Protein AF-A0A7Y4RSH1-F1 (afdb_monomer_lite)

Sequence (270 aa):
MCDCRGGCGEVSRREFLQSSTAAALGALLASACGDGIIGGAGLTGPAANLDGFSIRLADYPALATVGGMAVITGAPVPLAAVRSSAASYDVFSLACPHAGTTVTPGGGGFRCPNHGATWNTAGTWTGGQRTTDLVKLQTTLDTAAGTLMVSGGGGNVDLTIRLSSFPALAAIGGVARVDGNTTVPIGVARLGVSTYAAYGLACPHEQYVIDPTGSGWRCSKHGARFAPDGALLEGPAETGLTALMVTLDASTGTLRIRGSAVPGNRDDDD

Foldseek 3Di:
DDDDDDDPPDCDPVNVVVVVVPPPDDDCPDPPDDPDPPDDDDDDDLFAPQAFPKDQVVVQVQLVDQLGKDFDPPGPATKMWHRPDPQDIKMFRQQFQVHGQRWDDDDQWTFRPPFTFTDHSNQQTDDTPDGGGTFIWDWDDDPVRNMIRTHGGDFWDFDKDAVVVFVQQVDQLGKDWDAPVTPFTKMKHRNDPQDIWMFGQQQQPHGAGWDDDSGFIFRPPPTWTAGSNQATDDDPGPGGTHTWDWDDDPVRRMITTGDGRDDNDDPPDD

Radius of gyration: 27.8 Å; chains: 1; bounding box: 51×38×113 Å

pLDDT: mean 79.56, std 19.45, range [30.14, 97.69]

Structure (mmCIF, N/CA/C/O backbone):
data_AF-A0A7Y4RSH1-F1
#
_entry.id   AF-A0A7Y4RSH1-F1
#
loop_
_atom_site.group_PDB
_atom_site.id
_atom_site.type_symbol
_atom_site.label_atom_id
_atom_site.label_alt_id
_atom_site.label_comp_id
_atom_site.label_asym_id
_atom_site.label_entity_id
_atom_site.label_seq_id
_atom_site.pdbx_PDB_ins_code
_atom_site.Cartn_x
_atom_site.Cartn_y
_atom_site.Cartn_z
_atom_site.occupancy
_atom_site.B_iso_or_equiv
_atom_site.auth_seq_id
_atom_site.auth_comp_id
_atom_site.auth_asym_id
_atom_site.auth_atom_id
_atom_site.pdbx_PDB_model_num
ATOM 1 N N . MET A 1 1 ? -25.908 -4.018 -86.713 1.00 36.09 1 MET A N 1
ATOM 2 C CA . MET A 1 1 ? -24.966 -5.061 -87.164 1.00 36.09 1 MET A CA 1
ATOM 3 C C . MET A 1 1 ? -24.130 -5.495 -85.970 1.00 36.09 1 MET A C 1
ATOM 5 O O . MET A 1 1 ? -23.632 -4.628 -85.265 1.00 36.09 1 MET A O 1
ATOM 9 N N . CYS A 1 2 ? -24.066 -6.801 -85.709 1.00 39.19 2 CYS A N 1
ATOM 10 C CA . CYS A 1 2 ? -23.231 -7.431 -84.684 1.00 39.19 2 CYS A CA 1
ATOM 11 C C . CYS A 1 2 ? -21.735 -7.286 -85.008 1.00 39.19 2 CYS A C 1
ATOM 13 O O . CYS A 1 2 ? -21.384 -7.341 -86.183 1.00 39.19 2 CYS A O 1
ATOM 15 N N . ASP A 1 3 ? -20.872 -7.265 -83.988 1.00 35.59 3 ASP A N 1
ATOM 16 C CA . ASP A 1 3 ? -19.877 -8.338 -83.894 1.00 35.59 3 ASP A CA 1
ATOM 17 C C . ASP A 1 3 ? -19.560 -8.684 -82.430 1.00 35.59 3 ASP A C 1
ATOM 19 O O . ASP A 1 3 ? -19.383 -7.817 -81.573 1.00 35.59 3 ASP A O 1
ATOM 23 N N . CYS A 1 4 ? -19.559 -9.987 -82.170 1.00 46.41 4 CYS A N 1
ATOM 24 C CA . CYS A 1 4 ? -19.357 -10.657 -80.898 1.00 46.41 4 CYS A CA 1
ATOM 25 C C . CYS A 1 4 ? -17.962 -11.276 -80.928 1.00 46.41 4 CYS A C 1
ATOM 27 O O . CYS A 1 4 ? -17.780 -12.311 -81.562 1.00 46.41 4 CYS A O 1
ATOM 29 N N . ARG A 1 5 ? -16.976 -10.702 -80.233 1.00 49.69 5 ARG A N 1
ATOM 30 C CA . ARG A 1 5 ? -15.670 -11.356 -80.049 1.00 49.69 5 ARG A CA 1
ATOM 31 C C . ARG A 1 5 ? -15.008 -10.910 -78.749 1.00 49.69 5 ARG A C 1
ATOM 33 O O . ARG A 1 5 ? -14.342 -9.887 -78.687 1.00 49.69 5 ARG A O 1
ATOM 40 N N . GLY A 1 6 ? -15.202 -11.715 -77.713 1.00 40.59 6 GLY A N 1
ATOM 41 C CA . GLY A 1 6 ? -14.530 -11.587 -76.424 1.00 40.59 6 GLY A CA 1
ATOM 42 C C . GLY A 1 6 ? -15.089 -12.633 -75.475 1.00 40.59 6 GLY A C 1
ATOM 43 O O . GLY A 1 6 ? -16.090 -12.386 -74.815 1.00 40.59 6 GLY A O 1
ATOM 44 N N . GLY A 1 7 ? -14.518 -13.838 -75.503 1.00 42.12 7 GLY A N 1
ATOM 45 C CA . GLY A 1 7 ? -14.982 -14.962 -74.696 1.00 42.12 7 GLY A CA 1
ATOM 46 C C . GLY A 1 7 ? -14.948 -14.646 -73.202 1.00 42.12 7 GLY A C 1
ATOM 47 O O . GLY A 1 7 ? -13.960 -14.118 -72.696 1.00 42.12 7 GLY A O 1
ATOM 48 N N . CYS A 1 8 ? -16.016 -15.010 -72.493 1.00 45.56 8 CYS A N 1
ATOM 49 C CA . CYS A 1 8 ? -15.945 -15.235 -71.057 1.00 45.56 8 CYS A CA 1
ATOM 50 C C . CYS A 1 8 ? -14.982 -16.404 -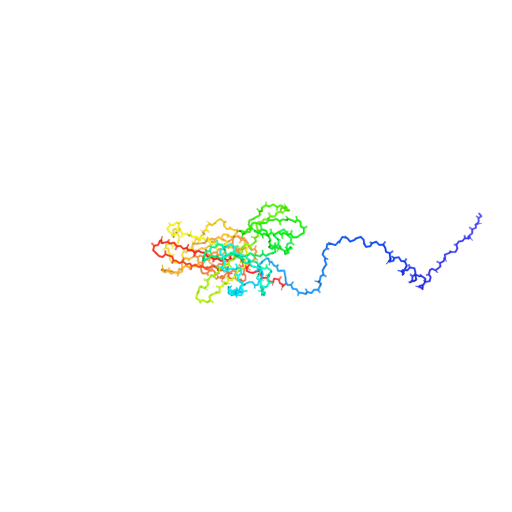70.826 1.00 45.56 8 CYS A C 1
ATOM 52 O O . CYS A 1 8 ? -15.348 -17.559 -71.029 1.00 45.56 8 CYS A O 1
ATOM 54 N N . GLY A 1 9 ? -13.737 -16.101 -70.461 1.00 49.41 9 GLY A N 1
ATOM 55 C CA . GLY A 1 9 ? -12.825 -17.099 -69.925 1.00 49.41 9 GLY A CA 1
ATOM 56 C C . GLY A 1 9 ? -13.373 -17.578 -68.587 1.00 49.41 9 GLY A C 1
ATOM 57 O O . GLY A 1 9 ? -13.389 -16.822 -67.617 1.00 49.41 9 GLY A O 1
ATOM 58 N N . GLU A 1 10 ? -13.864 -18.813 -68.542 1.00 54.72 10 GLU A N 1
ATOM 59 C CA . GLU A 1 10 ? -14.126 -19.504 -67.286 1.00 54.72 10 GLU A CA 1
ATOM 60 C C . GLU A 1 10 ? -12.792 -19.666 -66.553 1.00 54.72 10 GLU A C 1
ATOM 62 O O . GLU A 1 10 ? -11.940 -20.457 -66.957 1.00 54.72 10 GLU A O 1
ATOM 67 N N . VAL A 1 11 ? -12.591 -18.905 -65.476 1.00 61.09 11 VAL A N 1
ATOM 68 C CA . VAL A 1 11 ? -11.454 -19.122 -64.577 1.00 61.09 11 VAL A CA 1
ATOM 69 C C . VAL A 1 11 ? -11.655 -20.486 -63.932 1.00 61.09 11 VAL A C 1
ATOM 71 O O . VAL A 1 11 ? -12.575 -20.686 -63.134 1.00 61.09 11 VAL A O 1
ATOM 74 N N . SER A 1 12 ? -10.814 -21.454 -64.289 1.00 67.12 12 SER A N 1
ATOM 75 C CA . SER A 1 12 ? -10.926 -22.787 -63.709 1.00 67.12 12 SER A CA 1
ATOM 76 C C . SER A 1 12 ? -10.616 -22.732 -62.208 1.00 67.12 12 SER A C 1
ATOM 78 O O . SER A 1 12 ? -9.778 -21.952 -61.748 1.00 67.12 12 SER A O 1
ATOM 80 N N . ARG A 1 13 ? -11.239 -23.612 -61.412 1.00 66.56 13 ARG A N 1
ATOM 81 C CA . ARG A 1 13 ? -10.970 -23.731 -59.962 1.00 66.56 13 ARG A CA 1
ATOM 82 C C . ARG A 1 13 ? -9.473 -23.878 -59.646 1.00 66.56 13 ARG A C 1
ATOM 84 O O . ARG A 1 13 ? -9.020 -23.443 -58.594 1.00 66.56 13 ARG A O 1
ATOM 91 N N . ARG A 1 14 ? -8.709 -24.486 -60.561 1.00 62.72 14 ARG A N 1
ATOM 92 C CA . ARG A 1 14 ? -7.258 -24.692 -60.445 1.00 62.72 14 ARG A CA 1
ATOM 93 C C . ARG A 1 14 ? -6.467 -23.403 -60.689 1.00 62.72 14 ARG A C 1
ATOM 95 O O . ARG A 1 14 ? -5.470 -23.175 -60.018 1.00 62.72 14 ARG A O 1
ATOM 102 N N . GLU A 1 15 ? -6.942 -22.553 -61.588 1.00 62.78 15 GLU A N 1
ATOM 103 C CA . GLU A 1 15 ? -6.320 -21.275 -61.942 1.00 62.78 15 GLU A CA 1
ATOM 104 C C . GLU A 1 15 ? -6.581 -20.205 -60.868 1.00 62.78 15 GLU A C 1
ATOM 106 O O . GLU A 1 15 ? -5.670 -19.475 -60.485 1.00 62.78 15 GLU A O 1
ATOM 111 N N . PHE A 1 16 ? -7.770 -20.213 -60.251 1.00 63.50 16 PHE A N 1
ATOM 112 C CA . PHE A 1 16 ? -8.066 -19.395 -59.066 1.00 63.50 16 PHE A CA 1
ATOM 113 C C . PHE A 1 16 ? -7.162 -19.753 -57.869 1.00 63.50 16 PHE A C 1
ATOM 115 O O . PHE A 1 16 ? -6.617 -18.864 -57.209 1.00 63.50 16 PHE A O 1
ATOM 122 N N . LEU A 1 17 ? -6.931 -21.051 -57.630 1.00 63.53 17 LEU A N 1
ATOM 123 C CA . LEU A 1 17 ? -6.025 -21.535 -56.578 1.00 63.53 17 LEU A CA 1
ATOM 124 C C . LEU A 1 17 ? -4.541 -21.241 -56.870 1.00 63.53 17 LEU A C 1
ATOM 126 O O . LEU A 1 17 ? -3.765 -21.095 -55.934 1.00 63.53 17 LEU A O 1
ATOM 130 N N . GLN A 1 18 ? -4.141 -21.112 -58.140 1.00 56.31 18 GLN A N 1
ATOM 131 C CA . GLN A 1 18 ? -2.778 -20.704 -58.513 1.00 56.31 18 GLN A CA 1
ATOM 132 C C . GLN A 1 18 ? -2.578 -19.180 -58.467 1.00 56.31 18 GLN A C 1
ATOM 134 O O . GLN A 1 18 ? -1.499 -18.714 -58.102 1.00 56.31 18 GLN A O 1
ATOM 139 N N . SER A 1 19 ? -3.615 -18.390 -58.765 1.00 52.94 19 SER A N 1
ATOM 140 C CA . SER A 1 19 ? -3.550 -16.921 -58.677 1.00 52.94 19 SER A CA 1
ATOM 141 C C . SER A 1 19 ? -3.525 -16.385 -57.239 1.00 52.94 19 SER A C 1
ATOM 143 O O . SER A 1 19 ? -3.065 -15.271 -57.008 1.00 52.94 19 SER A O 1
ATOM 145 N N . SER A 1 20 ? -3.958 -17.183 -56.256 1.00 52.69 20 SER A N 1
ATOM 146 C CA . SER A 1 20 ? -3.978 -16.791 -54.839 1.00 52.69 20 SER A CA 1
ATOM 147 C C . SER A 1 20 ? -2.652 -17.049 -54.107 1.00 52.69 20 SER A C 1
ATOM 149 O O . SER A 1 20 ? -2.447 -16.523 -53.017 1.00 52.69 20 SER A O 1
ATOM 151 N N . THR A 1 21 ? -1.704 -17.774 -54.714 1.00 50.62 21 THR A N 1
ATOM 152 C CA . THR A 1 21 ? -0.398 -18.083 -54.098 1.00 50.62 21 THR A CA 1
ATOM 153 C C . THR A 1 21 ? 0.735 -17.114 -54.463 1.00 50.62 21 THR A C 1
ATOM 155 O O . THR A 1 21 ? 1.846 -17.273 -53.967 1.00 50.62 21 THR A O 1
ATOM 158 N N . ALA A 1 22 ? 0.484 -16.094 -55.293 1.00 49.66 22 ALA A N 1
ATOM 159 C CA . ALA A 1 22 ? 1.530 -15.218 -55.845 1.00 49.66 22 ALA A CA 1
ATOM 160 C C . ALA A 1 22 ? 1.422 -13.726 -55.451 1.00 49.66 22 ALA A C 1
ATOM 162 O O . ALA A 1 22 ? 2.007 -12.875 -56.115 1.00 49.66 22 ALA A O 1
ATOM 163 N N . ALA A 1 23 ? 0.721 -13.396 -54.359 1.00 48.66 23 ALA A N 1
ATOM 164 C CA . ALA A 1 23 ? 0.648 -12.031 -53.813 1.00 48.66 23 ALA A CA 1
ATOM 165 C C . ALA A 1 23 ? 0.857 -11.984 -52.285 1.00 48.66 23 ALA A C 1
ATOM 167 O O . ALA A 1 23 ? 0.150 -11.278 -51.573 1.00 48.66 23 ALA A O 1
ATOM 168 N N . ALA A 1 24 ? 1.820 -12.752 -51.764 1.00 48.84 24 ALA A N 1
ATOM 169 C CA . ALA A 1 24 ? 2.137 -12.785 -50.330 1.00 48.84 24 ALA A CA 1
ATOM 170 C C . ALA A 1 24 ? 3.635 -12.594 -50.031 1.00 48.84 24 ALA A C 1
ATOM 172 O O . ALA A 1 24 ? 4.167 -13.176 -49.091 1.00 48.84 24 ALA A O 1
ATOM 173 N N . LEU A 1 25 ? 4.332 -11.774 -50.823 1.00 48.09 25 LEU A N 1
ATOM 174 C CA . LEU A 1 25 ? 5.702 -11.359 -50.521 1.00 48.09 25 LEU A CA 1
ATOM 175 C C . LEU A 1 25 ? 5.837 -9.844 -50.688 1.00 48.09 25 LEU A C 1
ATOM 177 O O . LEU A 1 25 ? 5.887 -9.339 -51.804 1.00 48.09 25 LEU A O 1
ATOM 181 N N . GLY A 1 26 ? 5.931 -9.143 -49.555 1.00 51.00 26 GLY A N 1
ATOM 182 C CA . GLY A 1 26 ? 6.507 -7.799 -49.495 1.00 51.00 26 GLY A CA 1
ATOM 183 C C . GLY A 1 26 ? 5.552 -6.663 -49.139 1.00 51.00 26 GLY A C 1
ATOM 184 O O . GLY A 1 26 ? 5.242 -5.851 -49.998 1.00 51.00 26 GLY A O 1
ATOM 185 N N . ALA A 1 27 ? 5.160 -6.575 -47.862 1.00 45.84 27 ALA A N 1
ATOM 186 C CA . ALA A 1 27 ? 5.068 -5.319 -47.096 1.00 45.84 27 ALA A CA 1
ATOM 187 C C . ALA A 1 27 ? 4.652 -5.605 -45.636 1.00 45.84 27 ALA A C 1
ATOM 189 O O . ALA A 1 27 ? 3.623 -5.138 -45.159 1.00 45.84 27 ALA A O 1
ATOM 190 N N . LEU A 1 28 ? 5.465 -6.375 -44.903 1.00 42.53 28 LEU A N 1
ATOM 191 C CA . LEU A 1 28 ? 5.452 -6.339 -43.436 1.00 42.53 28 LEU A CA 1
ATOM 192 C C . LEU A 1 28 ? 6.246 -5.101 -42.998 1.00 42.53 28 LEU A C 1
ATOM 194 O O . LEU A 1 28 ? 7.415 -5.189 -42.630 1.00 42.53 28 LEU A O 1
ATOM 198 N N . LEU A 1 29 ? 5.622 -3.926 -43.095 1.00 46.41 29 LEU A N 1
ATOM 199 C CA . LEU A 1 29 ? 6.052 -2.769 -42.318 1.00 46.41 29 LEU A CA 1
ATOM 200 C C . LEU A 1 29 ? 5.512 -2.972 -40.904 1.00 46.41 29 LEU A C 1
ATOM 202 O O . LEU A 1 29 ? 4.316 -2.867 -40.650 1.00 46.41 29 LEU A O 1
ATOM 206 N N . ALA A 1 30 ? 6.424 -3.348 -40.015 1.00 43.75 30 ALA A N 1
ATOM 207 C CA . ALA A 1 30 ? 6.184 -3.613 -38.613 1.00 43.75 30 ALA A CA 1
ATOM 208 C C . ALA A 1 30 ? 5.668 -2.362 -37.883 1.00 43.75 30 ALA A C 1
ATOM 210 O O . ALA A 1 30 ? 6.437 -1.556 -37.368 1.00 43.75 30 ALA A O 1
ATOM 211 N N . SER A 1 31 ? 4.350 -2.246 -37.758 1.00 46.66 31 SER A N 1
ATOM 212 C CA . SER A 1 31 ? 3.745 -1.736 -36.532 1.00 46.66 31 SER A CA 1
ATOM 213 C C . SER A 1 31 ? 3.783 -2.865 -35.500 1.00 46.66 31 SER A C 1
ATOM 215 O O . SER A 1 31 ? 2.821 -3.613 -35.339 1.00 46.66 31 SER A O 1
ATOM 217 N N . ALA A 1 32 ? 4.937 -3.033 -34.849 1.00 39.41 32 ALA A N 1
ATOM 218 C CA . ALA A 1 32 ? 5.080 -3.903 -33.689 1.00 39.41 32 ALA A CA 1
ATOM 219 C C . ALA A 1 32 ? 4.404 -3.227 -32.483 1.00 39.41 32 ALA A C 1
ATOM 221 O O . ALA A 1 32 ? 5.041 -2.556 -31.675 1.00 39.41 32 ALA A O 1
ATOM 222 N N . CYS A 1 33 ? 3.085 -3.370 -32.405 1.00 49.28 33 CYS A N 1
ATOM 223 C CA . CYS A 1 33 ? 2.319 -3.187 -31.183 1.00 49.28 33 CYS A CA 1
ATOM 224 C C . CYS A 1 33 ? 1.736 -4.556 -30.822 1.00 49.28 33 CYS A C 1
ATOM 226 O O . CYS A 1 33 ? 0.848 -5.038 -31.517 1.00 49.28 33 CYS A O 1
ATOM 228 N N . GLY A 1 34 ? 2.249 -5.167 -29.753 1.00 46.22 34 GLY A N 1
ATOM 229 C CA . GLY A 1 34 ? 1.666 -6.351 -29.122 1.00 46.22 34 GLY A CA 1
ATOM 230 C C . GLY A 1 34 ? 2.027 -7.677 -29.789 1.00 46.22 34 GLY A C 1
ATOM 231 O O . GLY A 1 34 ? 1.265 -8.226 -30.576 1.00 46.22 34 GLY A O 1
ATOM 232 N N . ASP A 1 35 ? 3.159 -8.249 -29.409 1.00 45.69 35 ASP A N 1
ATOM 233 C CA . ASP A 1 35 ? 3.547 -9.632 -29.671 1.00 45.69 35 ASP A CA 1
ATOM 234 C C . ASP A 1 35 ? 2.802 -10.594 -28.734 1.00 45.69 35 ASP A C 1
ATOM 236 O O . ASP A 1 35 ? 3.392 -11.281 -27.909 1.00 45.69 35 ASP A O 1
ATOM 240 N N . GLY A 1 36 ? 1.472 -10.632 -28.891 1.00 39.50 36 GLY A N 1
ATOM 241 C CA . GLY A 1 36 ? 0.542 -11.521 -28.200 1.00 39.50 36 GLY A CA 1
ATOM 242 C C . GLY A 1 36 ? 0.999 -12.979 -28.156 1.00 39.50 36 GLY A C 1
ATOM 243 O O . GLY A 1 36 ? 0.599 -13.805 -28.978 1.00 39.50 36 GLY A O 1
ATOM 244 N N . ILE A 1 37 ? 1.776 -13.307 -27.125 1.00 35.53 37 ILE A N 1
ATOM 245 C CA . ILE A 1 37 ? 1.888 -14.656 -26.597 1.00 35.53 37 ILE A CA 1
ATOM 246 C C . ILE A 1 37 ? 0.493 -15.022 -26.090 1.00 35.53 37 ILE A C 1
ATOM 248 O O . ILE A 1 37 ? 0.042 -14.575 -25.038 1.00 35.53 37 ILE A O 1
ATOM 252 N N . ILE A 1 38 ? -0.200 -15.834 -26.886 1.00 44.72 38 ILE A N 1
ATOM 253 C CA . ILE A 1 38 ? -1.333 -16.646 -26.458 1.00 44.72 38 ILE A CA 1
ATOM 254 C C . ILE A 1 38 ? -0.756 -17.728 -25.540 1.00 44.72 38 ILE A C 1
ATOM 256 O O . ILE A 1 38 ? -0.266 -18.765 -25.983 1.00 44.72 38 ILE A O 1
ATOM 260 N N . GLY A 1 39 ? -0.771 -17.437 -24.247 1.00 30.14 39 GLY A N 1
ATOM 261 C CA . GLY A 1 39 ? -0.521 -18.361 -23.152 1.00 30.14 39 GLY A CA 1
ATOM 262 C C . GLY A 1 39 ? -1.172 -17.752 -21.920 1.00 30.14 39 GLY A C 1
ATOM 263 O O . GLY A 1 39 ? -0.822 -16.640 -21.541 1.00 30.14 39 GLY A O 1
ATOM 264 N N . GLY A 1 40 ? -2.178 -18.424 -21.358 1.00 36.31 40 GLY A N 1
ATOM 265 C CA . GLY A 1 40 ? -2.924 -17.912 -20.211 1.00 36.31 40 GLY A CA 1
ATOM 266 C C . GLY A 1 40 ? -2.001 -17.551 -19.046 1.00 36.31 40 GLY A C 1
ATOM 267 O O . GLY A 1 40 ? -1.250 -18.392 -18.561 1.00 36.31 40 GLY A O 1
ATOM 268 N N . ALA A 1 41 ? -2.072 -16.299 -18.609 1.00 31.14 41 ALA A N 1
ATOM 269 C CA . ALA A 1 41 ? -1.618 -15.822 -17.312 1.00 31.14 41 ALA A CA 1
ATOM 270 C C . ALA A 1 41 ? -2.361 -14.506 -17.056 1.00 31.14 41 ALA A C 1
ATOM 272 O O . ALA A 1 41 ? -2.399 -13.647 -17.937 1.00 31.14 41 ALA A O 1
ATOM 273 N N . GLY A 1 42 ? -3.011 -14.400 -15.897 1.00 32.06 42 GLY A N 1
ATOM 274 C CA . GLY A 1 42 ? -3.905 -13.303 -15.541 1.00 32.06 42 GLY A CA 1
ATOM 275 C C . GLY A 1 42 ? -3.284 -11.917 -15.700 1.00 32.06 42 GLY A C 1
ATOM 276 O O . GLY A 1 42 ? -2.071 -11.749 -15.811 1.00 32.06 42 GLY A O 1
ATOM 277 N N . LEU A 1 43 ? -4.144 -10.906 -15.702 1.00 34.91 43 LEU A N 1
ATOM 278 C CA . LEU A 1 43 ? -3.778 -9.495 -15.722 1.00 34.91 43 LEU A CA 1
ATOM 279 C C . LEU A 1 43 ? -2.829 -9.181 -14.545 1.00 34.91 43 LEU A C 1
ATOM 281 O O . LEU A 1 43 ? -3.269 -8.858 -13.442 1.00 34.91 43 LEU A O 1
ATOM 285 N N . THR A 1 44 ? -1.511 -9.284 -14.747 1.00 47.53 44 THR A N 1
ATOM 286 C CA . THR A 1 44 ? -0.527 -9.029 -13.689 1.00 47.53 44 THR A CA 1
ATOM 287 C C . THR A 1 44 ? -0.374 -7.526 -13.498 1.00 47.53 44 THR A C 1
ATOM 289 O O . THR A 1 44 ? 0.465 -6.876 -14.127 1.00 47.53 44 THR A O 1
ATOM 292 N N . GLY A 1 45 ? -1.199 -6.950 -12.626 1.00 56.78 45 GLY A N 1
ATOM 293 C CA . GLY A 1 45 ? -0.968 -5.605 -12.109 1.00 56.78 45 GLY A CA 1
ATOM 294 C C . GLY A 1 45 ? 0.423 -5.487 -11.462 1.00 56.78 45 GLY A C 1
ATOM 295 O O . GLY A 1 45 ? 1.044 -6.500 -11.129 1.00 56.78 45 GLY A O 1
ATOM 296 N N . PRO A 1 46 ? 0.916 -4.260 -11.209 1.00 60.00 46 PRO A N 1
ATOM 297 C CA . PRO A 1 46 ? 2.261 -3.997 -10.674 1.00 60.00 46 PRO A CA 1
ATOM 298 C C . PRO A 1 46 ? 2.547 -4.666 -9.317 1.00 60.00 46 PRO A C 1
ATOM 300 O O . PRO A 1 46 ? 3.680 -4.640 -8.842 1.00 60.00 46 PRO A O 1
ATOM 303 N N . ALA A 1 47 ? 1.538 -5.258 -8.690 1.00 64.19 47 ALA A N 1
ATOM 304 C CA . ALA A 1 47 ? 1.594 -5.852 -7.373 1.00 64.19 47 ALA A CA 1
ATOM 305 C C . ALA A 1 47 ? 0.902 -7.226 -7.273 1.00 64.19 47 ALA A C 1
ATOM 307 O O . ALA A 1 47 ? 0.577 -7.665 -6.170 1.00 64.19 47 ALA A O 1
ATOM 308 N N . ALA A 1 48 ? 0.638 -7.883 -8.406 1.00 61.09 48 ALA A N 1
ATOM 309 C CA . ALA A 1 48 ? -0.102 -9.140 -8.431 1.00 61.09 48 ALA A CA 1
ATOM 310 C C . ALA A 1 48 ? 0.618 -10.257 -7.651 1.00 61.09 48 ALA A C 1
ATOM 312 O O . ALA A 1 48 ? 1.827 -10.444 -7.791 1.00 61.09 48 ALA A O 1
ATOM 313 N N . ASN A 1 49 ? -0.153 -11.017 -6.865 1.00 62.50 49 ASN A N 1
ATOM 314 C CA . ASN A 1 49 ? 0.271 -12.237 -6.165 1.00 62.50 49 ASN A CA 1
ATOM 315 C C . ASN A 1 49 ? 1.432 -12.075 -5.167 1.00 62.50 49 ASN A C 1
ATOM 317 O O . ASN A 1 49 ? 2.171 -13.023 -4.927 1.00 62.50 49 ASN A O 1
ATOM 321 N N . LEU A 1 50 ? 1.610 -10.891 -4.574 1.00 68.81 50 LEU A N 1
ATOM 322 C CA . LEU A 1 50 ? 2.720 -10.628 -3.648 1.00 68.81 50 LEU A CA 1
ATOM 323 C C . LEU A 1 50 ? 2.445 -10.986 -2.183 1.00 68.81 50 LEU A C 1
ATOM 325 O O . LEU A 1 50 ? 3.373 -10.925 -1.380 1.00 68.81 50 LEU A O 1
ATOM 329 N N . ASP A 1 51 ? 1.219 -11.348 -1.811 1.00 63.69 51 ASP A N 1
ATOM 330 C CA . ASP A 1 51 ? 0.877 -11.605 -0.411 1.00 63.69 51 ASP A CA 1
ATOM 331 C C . ASP A 1 51 ? 1.682 -12.784 0.158 1.00 63.69 51 ASP A C 1
ATOM 333 O O . ASP A 1 51 ? 1.593 -13.920 -0.304 1.00 63.69 51 ASP A O 1
ATOM 337 N N . GLY A 1 52 ? 2.507 -12.492 1.167 1.00 61.44 52 GLY A N 1
ATOM 338 C CA . GLY A 1 52 ? 3.395 -13.470 1.798 1.00 61.44 52 GLY A CA 1
ATOM 339 C C . GLY A 1 52 ? 4.729 -13.694 1.077 1.00 61.44 52 GLY A C 1
ATOM 340 O O . GLY A 1 52 ? 5.520 -14.522 1.533 1.00 61.44 52 GLY A O 1
ATOM 341 N N . PHE A 1 53 ? 5.033 -12.953 0.004 1.00 83.62 53 PHE A N 1
ATOM 342 C CA . PHE A 1 53 ? 6.354 -13.006 -0.619 1.00 83.62 53 PHE A CA 1
ATOM 343 C C . PHE A 1 53 ? 7.413 -12.446 0.342 1.00 83.62 53 PHE A C 1
ATOM 345 O O . PHE A 1 53 ? 7.316 -11.312 0.817 1.00 83.62 53 PHE A O 1
ATOM 352 N N . SER A 1 54 ? 8.436 -13.246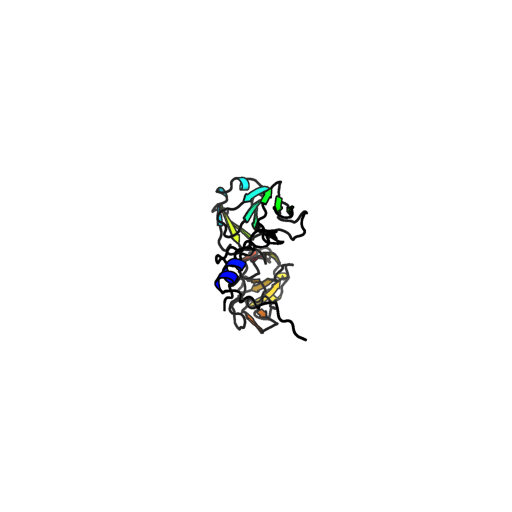 0.641 1.00 89.44 54 SER A N 1
ATOM 353 C CA . SER A 1 54 ? 9.478 -12.895 1.605 1.00 89.44 54 SER A CA 1
ATOM 354 C C . SER A 1 54 ? 10.844 -12.834 0.939 1.00 89.44 54 SER A C 1
ATOM 356 O O . SER A 1 54 ? 11.272 -13.764 0.259 1.00 89.44 54 SER A O 1
ATOM 358 N N . ILE A 1 55 ? 11.542 -11.725 1.166 1.00 94.88 55 ILE A N 1
ATOM 359 C CA . ILE A 1 55 ? 12.907 -11.494 0.709 1.00 94.88 55 ILE A CA 1
ATOM 360 C C . ILE A 1 55 ? 13.845 -11.808 1.866 1.00 94.88 55 ILE A C 1
ATOM 362 O O . ILE A 1 55 ? 13.797 -11.160 2.913 1.00 94.88 55 ILE A O 1
ATOM 366 N N . ARG A 1 56 ? 14.764 -12.751 1.676 1.00 96.56 56 ARG A N 1
ATOM 367 C CA . ARG A 1 56 ? 15.865 -12.949 2.618 1.00 96.56 56 ARG A CA 1
ATOM 368 C C . ARG A 1 56 ? 16.963 -11.929 2.337 1.00 96.56 56 ARG A C 1
ATOM 370 O O . ARG A 1 56 ? 17.588 -11.961 1.284 1.00 96.56 56 ARG A O 1
ATOM 377 N N . LEU A 1 57 ? 17.226 -11.026 3.280 1.00 96.81 57 LEU A N 1
ATOM 378 C CA . LEU A 1 57 ? 18.138 -9.895 3.049 1.00 96.81 57 LEU A CA 1
ATOM 379 C C . LEU A 1 57 ? 19.582 -10.333 2.761 1.00 96.81 57 LEU A C 1
ATOM 381 O O . LEU A 1 57 ? 20.286 -9.674 2.000 1.00 96.81 57 LEU A O 1
ATOM 385 N N . ALA A 1 58 ? 20.009 -11.460 3.336 1.00 96.38 58 ALA A N 1
ATOM 386 C CA . ALA A 1 58 ? 21.343 -12.022 3.127 1.00 96.38 58 ALA A CA 1
ATOM 387 C C . ALA A 1 58 ? 21.611 -12.451 1.673 1.00 96.38 58 ALA A C 1
ATOM 389 O O . ALA A 1 58 ? 22.767 -12.479 1.257 1.00 96.38 58 ALA A O 1
ATOM 390 N N . ASP A 1 59 ? 20.562 -12.730 0.895 1.00 97.69 59 ASP A N 1
ATOM 391 C CA . ASP A 1 59 ? 20.688 -13.148 -0.505 1.00 97.69 59 ASP A CA 1
ATOM 392 C C . ASP A 1 59 ? 21.003 -11.954 -1.430 1.00 97.69 59 ASP A C 1
ATOM 394 O O . ASP A 1 59 ? 21.361 -12.135 -2.593 1.00 97.69 59 ASP A O 1
ATOM 398 N N . TYR A 1 60 ? 20.930 -10.723 -0.905 1.00 97.00 60 TYR A N 1
ATOM 399 C CA . TYR A 1 60 ? 21.125 -9.479 -1.648 1.00 97.00 60 TYR A CA 1
ATOM 400 C C . TYR A 1 60 ? 22.199 -8.596 -0.988 1.00 97.00 60 TYR A C 1
ATOM 402 O O . TYR A 1 60 ? 21.869 -7.613 -0.320 1.00 97.00 60 TYR A O 1
ATOM 410 N N . PRO A 1 61 ? 23.503 -8.869 -1.206 1.00 96.50 61 PRO A N 1
ATOM 411 C CA . PRO A 1 61 ? 24.598 -8.157 -0.537 1.00 96.50 61 PRO A CA 1
ATOM 412 C C . PRO A 1 61 ? 24.595 -6.638 -0.739 1.00 96.50 61 PRO A C 1
ATOM 414 O O . PRO A 1 61 ? 25.028 -5.900 0.142 1.00 96.50 61 PRO A O 1
ATOM 417 N N . ALA A 1 62 ? 24.071 -6.148 -1.868 1.00 94.75 62 ALA A N 1
ATOM 418 C CA . ALA A 1 62 ? 23.928 -4.714 -2.113 1.00 94.75 62 ALA A CA 1
ATOM 419 C C . ALA A 1 62 ? 23.065 -4.025 -1.041 1.00 94.75 62 ALA A C 1
ATOM 421 O O . ALA A 1 62 ? 23.323 -2.876 -0.699 1.00 94.75 62 ALA A O 1
ATOM 422 N N . LEU A 1 63 ? 22.096 -4.733 -0.451 1.00 95.69 63 LEU A N 1
ATOM 423 C CA . LEU A 1 63 ? 21.241 -4.227 0.621 1.00 95.69 63 LEU A CA 1
ATOM 424 C C . LEU A 1 63 ? 21.956 -4.160 1.984 1.00 95.69 63 LEU A C 1
ATOM 426 O O . LEU A 1 63 ? 21.393 -3.635 2.940 1.00 95.69 63 LEU A O 1
ATOM 430 N N . ALA A 1 64 ? 23.208 -4.616 2.103 1.00 95.31 64 ALA A N 1
ATOM 431 C CA . ALA A 1 64 ? 23.987 -4.497 3.339 1.00 95.31 64 ALA A CA 1
ATOM 432 C C . ALA A 1 64 ? 24.420 -3.053 3.660 1.00 95.31 64 ALA A C 1
ATOM 434 O O . ALA A 1 64 ? 24.817 -2.774 4.793 1.00 95.31 64 ALA A O 1
ATOM 435 N N . THR A 1 65 ? 24.273 -2.117 2.718 1.00 94.69 65 THR A N 1
ATOM 436 C CA . THR A 1 65 ? 24.645 -0.701 2.872 1.00 94.69 65 THR A CA 1
ATOM 437 C C . THR A 1 65 ? 23.431 0.199 2.650 1.00 94.69 65 THR A C 1
ATOM 439 O O . THR A 1 65 ? 22.619 -0.059 1.764 1.00 94.69 65 THR A O 1
ATOM 442 N N . VAL A 1 66 ? 23.281 1.261 3.450 1.00 94.88 66 VAL A N 1
ATOM 443 C CA . VAL A 1 66 ? 22.234 2.277 3.226 1.00 94.88 66 VAL A CA 1
ATOM 444 C C . VAL A 1 66 ? 22.456 2.950 1.869 1.00 94.88 66 VAL A C 1
ATOM 446 O O . VAL A 1 66 ? 23.578 3.319 1.535 1.00 94.88 66 VAL A O 1
ATOM 449 N N . GLY A 1 67 ? 21.391 3.079 1.080 1.00 91.69 67 GLY A N 1
ATOM 450 C CA . GLY A 1 67 ? 21.428 3.506 -0.321 1.00 91.69 67 GLY A CA 1
ATOM 451 C C . GLY A 1 67 ? 21.668 2.366 -1.316 1.00 91.69 67 GLY A C 1
ATOM 452 O O . GLY A 1 67 ? 21.557 2.575 -2.522 1.00 91.69 67 GLY A O 1
ATOM 453 N N . GLY A 1 68 ? 21.963 1.160 -0.830 1.00 94.38 68 GLY A N 1
ATOM 454 C CA . GLY A 1 68 ? 22.094 -0.031 -1.654 1.00 94.38 68 GLY A CA 1
ATOM 455 C C . GLY A 1 68 ? 20.776 -0.440 -2.308 1.00 94.38 68 GLY A C 1
ATOM 456 O O . GLY A 1 68 ? 19.712 -0.315 -1.702 1.00 94.38 68 GLY A O 1
ATOM 457 N N . MET A 1 69 ? 20.854 -0.941 -3.541 1.00 95.38 69 MET A N 1
ATOM 458 C CA . MET A 1 69 ? 19.706 -1.341 -4.354 1.00 95.38 69 MET A CA 1
ATOM 459 C C . MET A 1 69 ? 19.939 -2.729 -4.951 1.00 95.38 69 MET A C 1
ATOM 461 O O . MET A 1 69 ? 21.049 -3.037 -5.383 1.00 95.38 69 MET A O 1
ATOM 465 N N . ALA A 1 70 ? 18.894 -3.551 -5.001 1.00 95.56 70 ALA A N 1
ATOM 466 C CA . ALA A 1 70 ? 18.936 -4.877 -5.603 1.00 95.56 70 ALA A CA 1
ATOM 467 C C . ALA A 1 70 ? 17.645 -5.180 -6.371 1.00 95.56 70 ALA A C 1
ATOM 469 O O . ALA A 1 70 ? 16.553 -4.886 -5.888 1.00 95.56 70 ALA A O 1
ATOM 470 N N . VAL A 1 71 ? 17.771 -5.801 -7.546 1.00 95.56 71 VAL A N 1
ATOM 471 C CA . VAL A 1 71 ? 16.636 -6.443 -8.226 1.00 95.56 71 VAL A CA 1
ATOM 472 C C . VAL A 1 71 ? 16.331 -7.742 -7.496 1.00 95.56 71 VAL A C 1
ATOM 474 O O . VAL A 1 71 ? 17.243 -8.523 -7.232 1.00 95.56 71 VAL A O 1
ATOM 477 N N . ILE A 1 72 ? 15.063 -7.962 -7.173 1.00 95.56 72 ILE A N 1
ATOM 478 C CA . ILE A 1 72 ? 14.618 -9.127 -6.415 1.00 95.56 72 ILE A CA 1
ATOM 479 C C . ILE A 1 72 ? 14.234 -10.242 -7.379 1.00 95.56 72 ILE A C 1
ATOM 481 O O . ILE A 1 72 ? 13.425 -10.048 -8.286 1.00 95.56 72 ILE A O 1
ATOM 485 N N . THR A 1 73 ? 14.824 -11.414 -7.178 1.00 91.31 73 THR A N 1
ATOM 486 C CA . THR A 1 73 ? 14.559 -12.613 -7.970 1.00 91.31 73 THR A CA 1
ATOM 487 C C . THR A 1 73 ? 13.518 -13.493 -7.279 1.00 91.31 73 THR A C 1
ATOM 489 O O . THR A 1 73 ? 13.333 -13.435 -6.064 1.00 91.31 73 THR A O 1
ATOM 492 N N . GLY A 1 74 ? 12.788 -14.289 -8.066 1.00 87.12 74 GLY A N 1
ATOM 493 C CA . GLY A 1 74 ? 11.754 -15.197 -7.554 1.00 87.12 74 GLY A CA 1
ATOM 494 C C . GLY A 1 74 ? 10.443 -14.525 -7.131 1.00 87.12 74 GLY A C 1
ATOM 495 O O . GLY A 1 74 ? 9.516 -15.223 -6.729 1.00 87.12 74 GLY A O 1
ATOM 496 N N . ALA A 1 75 ? 10.343 -13.198 -7.240 1.00 88.25 75 ALA A N 1
ATOM 497 C CA . ALA A 1 75 ? 9.093 -12.480 -7.040 1.00 88.25 75 ALA A CA 1
ATOM 498 C C . ALA A 1 75 ? 8.105 -12.757 -8.198 1.00 88.25 75 ALA A C 1
ATOM 500 O O . ALA A 1 75 ? 8.531 -12.803 -9.354 1.00 88.25 75 ALA A O 1
ATOM 501 N N . PRO A 1 76 ? 6.795 -12.889 -7.916 1.00 80.75 76 PRO A N 1
ATOM 502 C CA . PRO A 1 76 ? 5.737 -13.049 -8.926 1.00 80.75 76 PRO A CA 1
ATOM 503 C C . PRO A 1 76 ? 5.652 -11.918 -9.958 1.00 80.75 76 PRO A C 1
ATOM 505 O O . PRO A 1 76 ? 5.156 -12.118 -11.063 1.00 80.75 76 PRO A O 1
ATOM 508 N N . VAL A 1 77 ? 6.151 -10.733 -9.604 1.00 84.44 77 VAL A N 1
ATOM 509 C CA . VAL A 1 77 ? 6.309 -9.583 -10.499 1.00 84.44 77 VAL A CA 1
ATOM 510 C C . VAL A 1 77 ? 7.731 -9.022 -10.372 1.00 84.44 77 VAL A C 1
ATOM 512 O O . VAL A 1 77 ? 8.359 -9.207 -9.330 1.00 84.44 77 VAL A O 1
ATOM 515 N N . PRO A 1 78 ? 8.276 -8.322 -11.384 1.00 92.06 78 PRO A N 1
ATOM 516 C CA . PRO A 1 78 ? 9.602 -7.714 -11.288 1.00 92.06 78 PRO A CA 1
ATOM 517 C C . PRO A 1 78 ? 9.667 -6.657 -10.178 1.00 92.06 78 PRO A C 1
ATOM 519 O O . PRO A 1 78 ? 8.934 -5.670 -10.236 1.00 92.06 78 PRO A O 1
ATOM 522 N N . LEU A 1 79 ? 10.559 -6.829 -9.197 1.00 93.88 79 LEU A N 1
ATOM 523 C CA . LEU A 1 79 ? 10.720 -5.911 -8.063 1.00 93.88 79 LEU A CA 1
ATOM 524 C C . LEU A 1 79 ? 12.164 -5.421 -7.911 1.00 93.88 79 LEU A C 1
ATOM 526 O O . LEU A 1 79 ? 13.116 -6.120 -8.260 1.00 93.88 79 LEU A O 1
ATOM 530 N N . ALA A 1 80 ? 12.331 -4.254 -7.290 1.00 95.75 80 ALA A N 1
ATOM 531 C CA . ALA A 1 80 ? 13.610 -3.822 -6.735 1.00 95.75 80 ALA A CA 1
ATOM 532 C C . ALA A 1 80 ? 13.456 -3.355 -5.290 1.00 95.75 80 ALA A C 1
ATOM 534 O O . ALA A 1 80 ? 12.525 -2.620 -4.974 1.00 95.75 80 ALA A O 1
ATOM 535 N N . ALA A 1 81 ? 14.396 -3.743 -4.434 1.00 95.56 81 ALA A N 1
ATOM 536 C CA . ALA A 1 81 ? 14.524 -3.234 -3.078 1.00 95.56 81 ALA A CA 1
ATOM 537 C C . ALA A 1 81 ? 15.629 -2.174 -3.002 1.00 95.56 81 ALA A C 1
ATOM 539 O O . ALA A 1 81 ? 16.670 -2.301 -3.645 1.00 95.56 81 ALA A O 1
ATOM 540 N N . VAL A 1 82 ? 15.422 -1.159 -2.170 1.00 96.12 82 VAL A N 1
ATOM 541 C CA . VAL A 1 82 ? 16.373 -0.103 -1.828 1.00 96.12 82 VAL A CA 1
ATOM 542 C C . VAL A 1 82 ? 16.451 -0.025 -0.312 1.00 96.12 82 VAL A C 1
ATOM 544 O O . VAL A 1 82 ? 15.432 0.144 0.354 1.00 96.12 82 VAL A O 1
ATOM 547 N N . ARG A 1 83 ? 17.650 -0.103 0.266 1.00 96.12 83 ARG A N 1
ATOM 548 C CA . ARG A 1 83 ? 17.825 0.145 1.699 1.00 96.12 83 ARG A CA 1
ATOM 549 C C . ARG A 1 83 ? 17.801 1.648 1.968 1.00 96.12 83 ARG A C 1
ATOM 551 O O . ARG A 1 83 ? 18.826 2.317 1.863 1.00 96.12 83 ARG A O 1
ATOM 558 N N . SER A 1 84 ? 16.632 2.184 2.303 1.00 93.31 84 SER A N 1
ATOM 559 C CA . SER A 1 84 ? 16.409 3.620 2.506 1.00 93.31 84 SER A CA 1
ATOM 560 C C . SER A 1 84 ? 16.976 4.142 3.833 1.00 93.31 84 SER A C 1
ATOM 562 O O . SER A 1 84 ? 17.304 5.322 3.937 1.00 93.31 84 SER A O 1
ATOM 564 N N . SER A 1 85 ? 17.149 3.280 4.842 1.00 92.31 85 SER A N 1
ATOM 565 C CA . SER A 1 85 ? 17.786 3.640 6.118 1.00 92.31 85 SER A CA 1
ATOM 566 C C . SER A 1 85 ? 18.475 2.440 6.780 1.00 92.31 85 SER A C 1
ATOM 568 O O . SER A 1 85 ? 18.446 1.319 6.269 1.00 92.31 85 SER A O 1
ATOM 570 N N . ALA A 1 86 ? 19.075 2.643 7.958 1.00 89.00 86 ALA A N 1
ATOM 571 C CA . ALA A 1 86 ? 19.648 1.549 8.741 1.00 89.00 86 ALA A CA 1
ATOM 572 C C . ALA A 1 86 ? 18.630 0.429 9.047 1.00 89.00 86 ALA A C 1
ATOM 574 O O . ALA A 1 86 ? 19.027 -0.735 9.098 1.00 89.00 86 ALA A O 1
ATOM 575 N N . ALA A 1 87 ? 17.343 0.770 9.184 1.00 86.94 87 ALA A N 1
ATOM 576 C CA . ALA A 1 87 ? 16.262 -0.146 9.555 1.00 86.94 87 ALA A CA 1
ATOM 577 C C . ALA A 1 87 ? 15.063 -0.107 8.585 1.00 86.94 87 ALA A C 1
ATOM 579 O O . ALA A 1 87 ? 13.965 -0.530 8.941 1.00 86.94 87 ALA A O 1
ATOM 580 N N . SER A 1 88 ? 15.236 0.433 7.376 1.00 87.69 88 SER A N 1
ATOM 581 C CA . SER A 1 88 ? 14.137 0.607 6.420 1.00 87.69 88 SER A CA 1
ATOM 582 C C . SER A 1 88 ? 14.544 0.178 5.021 1.00 87.69 88 SER A C 1
ATOM 584 O O . SER A 1 88 ? 15.661 0.450 4.574 1.00 87.69 88 SER A O 1
ATOM 586 N N . TYR A 1 89 ? 13.603 -0.477 4.346 1.00 94.56 89 TYR A N 1
ATOM 587 C CA . TYR A 1 89 ? 13.732 -0.937 2.976 1.00 94.56 89 TYR A CA 1
ATOM 588 C C . TYR A 1 89 ? 12.492 -0.526 2.197 1.00 94.56 89 TYR A C 1
ATOM 590 O O . TYR A 1 89 ? 11.366 -0.833 2.592 1.00 94.56 89 TYR A O 1
ATOM 598 N N . ASP A 1 90 ? 12.722 0.131 1.075 1.00 92.69 90 ASP A N 1
ATOM 599 C CA . ASP A 1 90 ? 11.699 0.459 0.103 1.00 92.69 90 ASP A CA 1
ATOM 600 C C . ASP A 1 90 ? 11.724 -0.620 -0.972 1.00 92.69 90 ASP A C 1
ATOM 602 O O . 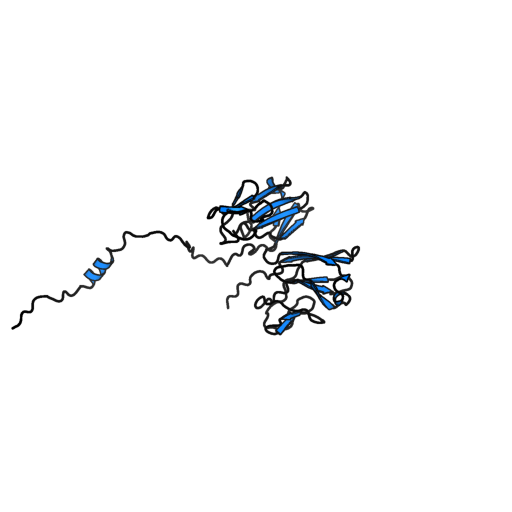ASP A 1 90 ? 12.791 -0.936 -1.488 1.00 92.69 90 ASP A O 1
ATOM 606 N N . VAL A 1 91 ? 10.580 -1.202 -1.313 1.00 92.44 91 VAL A N 1
ATOM 607 C CA . VAL A 1 91 ? 10.481 -2.145 -2.432 1.00 92.44 91 VAL A CA 1
ATOM 608 C C . VAL A 1 91 ? 9.554 -1.538 -3.467 1.00 92.44 91 VAL A C 1
ATOM 610 O O . VAL A 1 91 ? 8.514 -0.998 -3.112 1.00 92.44 91 VAL A O 1
ATOM 613 N N . PHE A 1 92 ? 9.930 -1.593 -4.736 1.00 91.62 92 PHE A N 1
ATOM 614 C CA . PHE A 1 92 ? 9.167 -1.030 -5.841 1.00 91.62 92 PHE A CA 1
ATOM 615 C C . PHE A 1 92 ? 8.826 -2.117 -6.845 1.00 91.62 92 PHE A C 1
ATOM 617 O O . PHE A 1 92 ? 9.673 -2.956 -7.162 1.00 91.62 92 PHE A O 1
ATOM 624 N N . SER A 1 93 ? 7.615 -2.052 -7.391 1.00 91.06 93 SER A N 1
ATOM 625 C CA . SER A 1 93 ? 7.323 -2.697 -8.663 1.00 91.06 93 SER A CA 1
ATOM 626 C C . SER A 1 93 ? 8.173 -2.061 -9.751 1.00 91.06 93 SER A C 1
ATOM 628 O O . SER A 1 93 ? 8.211 -0.835 -9.886 1.00 91.06 93 SER A O 1
ATOM 630 N N . LEU A 1 94 ? 8.834 -2.891 -10.549 1.00 93.44 94 LEU A N 1
ATOM 631 C CA . LEU A 1 94 ? 9.552 -2.440 -11.731 1.00 93.44 94 LEU A CA 1
ATOM 632 C C . LEU A 1 94 ? 8.634 -2.331 -12.953 1.00 93.44 94 LEU A C 1
ATOM 634 O O . LEU A 1 94 ? 9.119 -2.021 -14.033 1.00 93.44 94 LEU A O 1
ATOM 638 N N . ALA A 1 95 ? 7.324 -2.548 -12.832 1.00 90.25 95 ALA A N 1
ATOM 639 C CA . ALA A 1 95 ? 6.399 -2.232 -13.914 1.00 90.25 95 ALA A CA 1
ATOM 640 C C . ALA A 1 95 ? 6.310 -0.706 -14.097 1.00 90.25 95 ALA A C 1
ATOM 642 O O . ALA A 1 95 ? 5.907 0.021 -13.189 1.00 90.25 95 ALA A O 1
ATOM 643 N N . CYS A 1 96 ? 6.683 -0.207 -15.279 1.00 88.25 96 CYS A N 1
ATOM 644 C CA . CYS A 1 96 ? 6.568 1.208 -15.621 1.00 88.25 96 CYS A CA 1
ATOM 645 C C . CYS A 1 96 ? 5.100 1.658 -15.485 1.00 88.25 96 CYS A C 1
ATOM 647 O O . CYS A 1 96 ? 4.257 1.130 -16.214 1.00 88.25 96 CYS A O 1
ATOM 649 N N . PRO A 1 97 ? 4.776 2.664 -14.651 1.00 83.81 97 PRO A N 1
ATOM 650 C CA . PRO A 1 97 ? 3.394 3.097 -14.429 1.00 83.81 97 PRO A CA 1
ATOM 651 C C . PRO A 1 97 ? 2.678 3.618 -15.683 1.00 83.81 97 PRO A C 1
ATOM 653 O O . PRO A 1 97 ? 1.458 3.715 -15.697 1.00 83.81 97 PRO A O 1
ATOM 656 N N . HIS A 1 98 ? 3.418 3.944 -16.746 1.00 80.62 98 HIS A N 1
ATOM 657 C CA . HIS A 1 98 ? 2.845 4.352 -18.027 1.00 80.62 98 HIS A CA 1
ATOM 658 C C . HIS A 1 98 ? 2.226 3.182 -18.808 1.00 80.62 98 HIS A C 1
ATOM 660 O O . HIS A 1 98 ? 1.103 3.294 -19.282 1.00 80.62 98 HIS A O 1
ATOM 666 N N . ALA A 1 99 ? 2.972 2.087 -19.001 1.00 80.00 99 ALA A N 1
ATOM 667 C CA . ALA A 1 99 ? 2.577 1.011 -19.924 1.00 80.00 99 ALA A CA 1
ATOM 668 C C . ALA A 1 99 ? 3.118 -0.381 -19.540 1.00 80.00 99 ALA A C 1
ATOM 670 O O . ALA A 1 99 ? 3.220 -1.264 -20.384 1.00 80.00 99 ALA A O 1
ATOM 671 N N . GLY A 1 100 ? 3.543 -0.577 -18.291 1.00 83.25 100 GLY A N 1
ATOM 672 C CA . GLY A 1 100 ? 3.930 -1.884 -17.751 1.00 83.25 100 GLY A CA 1
ATOM 673 C C . GLY A 1 100 ? 5.332 -2.384 -18.110 1.00 83.25 100 GLY A C 1
ATOM 674 O O . GLY A 1 100 ? 5.798 -3.331 -17.487 1.00 83.25 100 GLY A O 1
ATOM 675 N N . THR A 1 101 ? 6.049 -1.747 -19.046 1.00 88.50 101 THR A N 1
ATOM 676 C CA . THR A 1 101 ? 7.441 -2.111 -19.380 1.00 88.50 101 THR A CA 1
ATOM 677 C C . THR A 1 101 ? 8.307 -2.221 -18.127 1.00 88.50 101 THR A C 1
ATOM 679 O O . THR A 1 101 ? 8.310 -1.302 -17.311 1.00 88.50 101 THR A O 1
ATOM 682 N N . THR A 1 102 ? 9.093 -3.288 -17.994 1.00 94.06 102 THR A N 1
ATOM 683 C CA . THR A 1 102 ? 10.019 -3.426 -16.866 1.00 94.06 102 THR A CA 1
ATOM 684 C C . THR A 1 102 ? 11.081 -2.324 -16.895 1.00 94.06 102 THR A C 1
ATOM 686 O O . THR A 1 102 ? 11.852 -2.199 -17.848 1.00 94.06 102 THR A O 1
ATOM 689 N N . VAL A 1 103 ? 11.115 -1.500 -15.850 1.00 94.62 103 VAL A N 1
ATOM 690 C CA . VAL A 1 103 ? 12.129 -0.469 -15.639 1.00 94.62 103 VAL A CA 1
ATOM 691 C C . VAL A 1 103 ? 13.402 -1.115 -15.107 1.00 94.62 103 VAL A C 1
ATOM 693 O O . VAL A 1 103 ? 13.368 -2.064 -14.326 1.00 94.62 103 VAL A O 1
ATOM 696 N N . THR A 1 104 ? 14.545 -0.587 -15.521 1.00 93.88 104 THR A N 1
ATOM 697 C CA . THR A 1 104 ? 15.854 -1.092 -15.112 1.00 93.88 104 THR A CA 1
ATOM 698 C C . THR A 1 104 ? 16.474 -0.156 -14.077 1.00 93.88 104 THR A C 1
ATOM 700 O O . THR A 1 104 ? 16.464 1.061 -14.299 1.00 93.88 104 THR A O 1
ATOM 703 N N . PRO A 1 105 ? 17.042 -0.667 -12.975 1.00 92.00 105 PRO A N 1
ATOM 704 C CA . PRO A 1 105 ? 17.834 0.154 -12.067 1.00 92.00 105 PRO A CA 1
ATOM 705 C C . PRO A 1 105 ? 19.154 0.601 -12.718 1.00 92.00 105 PRO A C 1
ATOM 707 O O . PRO A 1 105 ? 19.769 -0.151 -13.474 1.00 92.00 105 PRO A O 1
ATOM 710 N N . GLY A 1 106 ? 19.607 1.821 -12.421 1.00 81.25 106 GLY A N 1
ATOM 711 C CA . GLY A 1 106 ? 20.877 2.359 -12.921 1.00 81.25 106 GLY A CA 1
ATOM 712 C C . GLY A 1 106 ? 21.121 3.818 -12.523 1.00 81.25 106 GLY A C 1
ATOM 713 O O . GLY A 1 106 ? 20.179 4.588 -12.364 1.00 81.25 106 GLY A O 1
ATOM 714 N N . GLY A 1 107 ? 22.391 4.205 -12.339 1.00 70.38 107 GLY A N 1
ATOM 715 C CA . GLY A 1 107 ? 22.787 5.604 -12.101 1.00 70.38 107 GLY A CA 1
ATOM 716 C C . GLY A 1 107 ? 22.222 6.254 -10.828 1.00 70.38 107 GLY A C 1
ATOM 717 O O . GLY A 1 107 ? 22.055 7.468 -10.804 1.00 70.38 107 GLY A O 1
ATOM 718 N N . GLY A 1 108 ? 21.897 5.471 -9.791 1.00 83.06 108 GLY A N 1
ATOM 719 C CA . GLY A 1 108 ? 21.271 5.985 -8.562 1.00 83.06 108 GLY A CA 1
ATOM 720 C C . GLY A 1 108 ? 19.748 6.154 -8.652 1.00 83.06 108 GLY A C 1
ATOM 721 O O . GLY A 1 108 ? 19.174 6.958 -7.921 1.00 83.06 108 GLY A O 1
ATOM 722 N N . GLY A 1 109 ? 19.082 5.417 -9.542 1.00 93.56 109 GLY A N 1
ATOM 723 C CA . GLY A 1 109 ? 17.630 5.444 -9.694 1.00 93.56 109 GLY A CA 1
ATOM 724 C C . GLY A 1 109 ? 17.125 4.353 -10.634 1.00 93.56 109 GLY A C 1
ATOM 725 O O . GLY A 1 109 ? 17.728 3.283 -10.740 1.00 93.56 109 GLY A O 1
ATOM 726 N N . PHE A 1 110 ? 16.030 4.635 -11.333 1.00 96.88 110 PHE A N 1
ATOM 727 C CA . PHE A 1 110 ? 15.400 3.725 -12.287 1.00 96.88 110 PHE A CA 1
ATOM 728 C C . PHE A 1 110 ? 15.208 4.411 -13.633 1.00 96.88 110 PHE A C 1
ATOM 730 O O . PHE A 1 110 ? 14.954 5.616 -13.699 1.00 96.88 110 PHE A O 1
ATOM 737 N N . ARG A 1 111 ? 15.283 3.638 -14.715 1.00 96.50 111 ARG A N 1
ATOM 738 C CA . ARG A 1 111 ? 15.023 4.120 -16.071 1.00 96.50 111 ARG A CA 1
ATOM 739 C C . ARG A 1 111 ? 14.174 3.124 -16.845 1.00 96.50 111 ARG A C 1
ATOM 741 O O . ARG A 1 111 ? 14.467 1.934 -16.875 1.00 96.50 111 ARG A O 1
ATOM 748 N N . CYS A 1 112 ? 13.149 3.621 -17.524 1.00 95.19 112 CYS A N 1
ATOM 749 C CA . CYS A 1 112 ? 12.394 2.848 -18.497 1.00 95.19 112 CYS A CA 1
ATOM 750 C C . CYS A 1 112 ? 13.201 2.766 -19.805 1.00 95.19 112 CYS A C 1
ATOM 752 O O . CYS A 1 112 ? 13.550 3.815 -20.362 1.00 95.19 112 CYS A O 1
ATOM 754 N N . PRO A 1 113 ? 13.505 1.563 -20.323 1.00 95.62 113 PRO A N 1
ATOM 755 C CA . PRO A 1 113 ? 14.311 1.419 -21.532 1.00 95.62 113 PRO A CA 1
ATOM 756 C C . PRO A 1 113 ? 13.606 1.943 -22.791 1.00 95.62 113 PRO A C 1
ATOM 758 O O . PRO A 1 113 ? 14.286 2.469 -23.665 1.00 95.62 113 PRO A O 1
ATOM 761 N N . ASN A 1 114 ? 12.270 1.884 -22.850 1.00 89.50 114 ASN A N 1
ATOM 762 C CA . ASN A 1 114 ? 11.506 2.215 -24.059 1.00 89.50 114 ASN A CA 1
ATOM 763 C C . ASN A 1 114 ? 11.507 3.714 -24.379 1.00 89.50 114 ASN A C 1
ATOM 765 O O . ASN A 1 114 ? 12.001 4.137 -25.417 1.00 89.50 114 ASN A O 1
ATOM 769 N N . HIS A 1 115 ? 10.968 4.534 -23.474 1.00 87.62 115 HIS A N 1
ATOM 770 C CA . HIS A 1 115 ? 10.775 5.973 -23.714 1.00 87.62 115 HIS A CA 1
ATOM 771 C C . HIS A 1 115 ? 11.544 6.848 -22.715 1.00 87.62 115 HIS A C 1
ATOM 773 O O . HIS A 1 115 ? 11.300 8.046 -22.598 1.00 87.62 115 HIS A O 1
ATOM 779 N N . GLY A 1 116 ? 12.466 6.244 -21.961 1.00 93.50 116 GLY A N 1
ATOM 780 C CA . GLY A 1 116 ? 13.431 6.973 -21.146 1.00 93.50 116 GLY A CA 1
ATOM 781 C C . GLY A 1 116 ? 12.866 7.697 -19.929 1.00 93.50 116 GLY A C 1
ATOM 782 O O . GLY A 1 116 ? 13.555 8.572 -19.423 1.00 93.50 116 GLY A O 1
ATOM 783 N N . ALA A 1 117 ? 11.657 7.365 -19.456 1.00 95.44 117 ALA A N 1
ATOM 784 C CA . ALA A 1 117 ? 11.178 7.841 -18.155 1.00 95.44 117 ALA A CA 1
ATOM 785 C C . ALA A 1 117 ? 12.191 7.483 -17.054 1.00 95.44 117 ALA A C 1
ATOM 787 O O . ALA A 1 117 ? 12.731 6.371 -17.061 1.00 95.44 117 ALA A O 1
ATOM 788 N N . THR A 1 118 ? 12.460 8.413 -16.140 1.00 96.75 118 THR A N 1
ATOM 789 C CA . THR A 1 118 ? 13.435 8.246 -15.056 1.00 96.75 118 THR A CA 1
ATOM 790 C C . THR A 1 118 ? 12.809 8.480 -13.691 1.00 96.75 118 THR A C 1
ATOM 792 O O . THR A 1 118 ? 11.925 9.324 -13.538 1.00 96.75 118 THR A O 1
ATOM 795 N N . TRP A 1 119 ? 13.321 7.765 -12.690 1.00 96.94 119 TRP A N 1
ATOM 796 C CA . TRP A 1 119 ? 12.957 7.920 -11.284 1.00 96.94 119 TRP A CA 1
ATOM 797 C C . TRP A 1 119 ? 14.207 7.916 -10.401 1.00 96.94 119 TRP A C 1
ATOM 799 O O . TRP A 1 119 ? 15.226 7.332 -10.770 1.00 96.94 119 TRP A O 1
ATOM 809 N N . ASN A 1 120 ? 14.140 8.550 -9.232 1.00 95.56 120 ASN A N 1
ATOM 810 C CA . ASN A 1 120 ? 15.202 8.482 -8.218 1.00 95.56 120 ASN A CA 1
ATOM 811 C C . ASN A 1 120 ? 15.118 7.181 -7.379 1.00 95.56 120 ASN A C 1
ATOM 813 O O . ASN A 1 120 ? 14.237 6.349 -7.592 1.00 95.56 120 ASN A O 1
ATOM 817 N N . THR A 1 121 ? 16.014 6.998 -6.399 1.00 94.25 121 THR A N 1
ATOM 818 C CA . THR A 1 121 ? 16.005 5.829 -5.489 1.00 94.25 121 THR A CA 1
ATOM 819 C C . THR A 1 121 ? 14.765 5.717 -4.597 1.00 94.25 121 THR A C 1
ATOM 821 O O . THR A 1 121 ? 14.498 4.633 -4.086 1.00 94.25 121 THR A O 1
ATOM 824 N N . ALA A 1 122 ? 14.002 6.797 -4.419 1.00 90.75 122 ALA A N 1
ATOM 825 C CA . ALA A 1 122 ? 12.724 6.790 -3.708 1.00 90.75 122 ALA A CA 1
ATOM 826 C C . ALA A 1 122 ? 11.536 6.447 -4.629 1.00 90.75 122 ALA A C 1
ATOM 828 O O . ALA A 1 122 ? 10.389 6.478 -4.185 1.00 90.75 122 ALA A O 1
ATOM 829 N N . GLY A 1 123 ? 11.795 6.132 -5.905 1.00 90.25 123 GLY A N 1
ATOM 830 C CA . GLY A 1 123 ? 10.767 5.832 -6.899 1.00 90.25 123 GLY A CA 1
ATOM 831 C C . GLY A 1 123 ? 10.015 7.065 -7.402 1.00 90.25 123 GLY A C 1
ATOM 832 O O . GLY A 1 123 ? 9.047 6.908 -8.141 1.00 90.25 123 GLY A O 1
ATOM 833 N N . THR A 1 124 ? 10.447 8.279 -7.044 1.00 91.00 124 THR A N 1
ATOM 834 C CA . THR A 1 124 ? 9.831 9.530 -7.507 1.00 91.00 124 THR A CA 1
ATOM 835 C C . THR A 1 124 ? 10.236 9.819 -8.942 1.00 91.00 124 THR A C 1
ATOM 837 O O . THR A 1 124 ? 11.423 9.737 -9.268 1.00 91.00 124 THR A O 1
ATOM 840 N N . TRP A 1 125 ? 9.278 10.175 -9.796 1.00 92.94 125 TRP A N 1
ATOM 841 C CA . TRP A 1 125 ? 9.535 10.528 -11.190 1.00 92.94 125 TRP A CA 1
ATOM 842 C C . TRP A 1 125 ? 10.384 11.800 -11.286 1.00 92.94 125 TRP A C 1
ATOM 844 O O . TRP A 1 125 ? 10.106 12.804 -10.632 1.00 92.94 125 TRP A O 1
ATOM 854 N N . THR A 1 126 ? 11.431 11.762 -12.109 1.00 95.06 126 THR A N 1
ATOM 855 C CA . THR A 1 126 ? 12.398 12.862 -12.258 1.00 95.06 126 THR A CA 1
ATOM 856 C C . THR A 1 126 ? 12.518 13.398 -13.681 1.00 95.06 126 THR A C 1
ATOM 858 O O . THR A 1 126 ? 13.152 14.434 -13.876 1.00 95.06 126 THR A O 1
ATOM 861 N N . GLY A 1 127 ? 11.930 12.732 -14.681 1.00 91.19 127 GLY A N 1
ATOM 862 C CA . GLY A 1 127 ? 11.993 13.194 -16.068 1.00 91.19 127 GLY A CA 1
ATOM 863 C C . GLY A 1 127 ? 11.763 12.109 -17.122 1.00 91.19 127 GLY A C 1
ATOM 864 O O . GLY A 1 127 ? 11.342 10.990 -16.827 1.00 91.19 127 GLY A O 1
ATOM 865 N N . GLY A 1 128 ? 12.037 12.460 -18.382 1.00 92.50 128 GLY A N 1
ATOM 866 C CA . GLY A 1 128 ? 11.778 11.608 -19.546 1.00 92.50 128 GLY A CA 1
ATOM 867 C C . GLY A 1 128 ? 10.296 11.569 -19.929 1.00 92.50 128 GLY A C 1
ATOM 868 O O . GLY A 1 128 ? 9.579 12.552 -19.731 1.00 92.50 128 GLY A O 1
ATOM 869 N N . GLN A 1 129 ? 9.833 10.442 -20.485 1.00 90.56 129 GLN A N 1
ATOM 870 C CA . GLN A 1 129 ? 8.413 10.255 -20.798 1.00 90.56 129 GLN A CA 1
ATOM 871 C C . GLN A 1 129 ? 7.545 10.466 -19.552 1.00 90.56 129 GLN A C 1
ATOM 873 O O . GLN A 1 129 ? 7.861 9.969 -18.467 1.00 90.56 129 GLN A O 1
ATOM 878 N N . ARG A 1 130 ? 6.442 11.202 -19.714 1.00 86.00 130 ARG A N 1
ATOM 879 C CA . ARG A 1 130 ? 5.558 11.555 -18.600 1.00 86.00 130 ARG A CA 1
ATOM 880 C C . ARG A 1 130 ? 4.850 10.317 -18.052 1.00 86.00 130 ARG A C 1
ATOM 882 O O . ARG A 1 130 ? 4.260 9.544 -18.799 1.00 86.00 130 ARG A O 1
ATOM 889 N N . THR A 1 131 ? 4.885 10.170 -16.735 1.00 83.88 131 THR A N 1
ATOM 890 C CA . THR A 1 131 ? 4.302 9.061 -15.970 1.00 83.88 131 THR A CA 1
ATOM 891 C C . THR A 1 131 ? 4.146 9.499 -14.509 1.00 83.88 131 THR A C 1
ATOM 893 O O . THR A 1 131 ? 4.488 10.631 -14.168 1.00 83.88 131 THR A O 1
ATOM 896 N N . THR A 1 132 ? 3.602 8.638 -13.653 1.00 82.81 132 THR A N 1
ATOM 897 C CA . THR A 1 132 ? 3.619 8.809 -12.192 1.00 82.81 132 THR A CA 1
ATOM 898 C C . THR A 1 132 ? 4.892 8.221 -11.572 1.00 82.81 132 THR A C 1
ATOM 900 O O . THR A 1 132 ? 5.718 7.612 -12.264 1.00 82.81 132 THR A O 1
ATOM 903 N N . ASP A 1 133 ? 5.023 8.361 -10.254 1.00 87.56 133 ASP A N 1
ATOM 904 C CA . ASP A 1 133 ? 6.000 7.637 -9.435 1.00 87.56 133 ASP A CA 1
ATOM 905 C C . ASP A 1 133 ? 5.851 6.115 -9.590 1.00 87.56 133 ASP A C 1
ATOM 907 O O . ASP A 1 133 ? 4.765 5.616 -9.913 1.00 87.56 133 ASP A O 1
ATOM 911 N N . LEU A 1 134 ? 6.943 5.379 -9.358 1.00 84.88 134 LEU A N 1
ATOM 912 C CA . LEU A 1 134 ? 6.908 3.920 -9.294 1.00 84.88 134 LEU A CA 1
ATOM 913 C C . LEU A 1 134 ? 6.004 3.459 -8.152 1.00 84.88 134 LEU A C 1
ATOM 915 O O . LEU A 1 134 ? 5.924 4.084 -7.092 1.00 84.88 134 LEU A O 1
ATOM 919 N N . VAL A 1 135 ? 5.365 2.307 -8.345 1.00 82.38 135 VAL A N 1
ATOM 920 C CA . VAL A 1 135 ? 4.536 1.703 -7.304 1.00 82.38 135 VAL A CA 1
ATOM 921 C C . VAL A 1 135 ? 5.444 1.171 -6.199 1.00 82.38 135 VAL A C 1
ATOM 923 O O . VAL A 1 135 ? 6.039 0.102 -6.326 1.00 82.38 135 VAL A O 1
ATOM 926 N N . LYS A 1 136 ? 5.549 1.928 -5.105 1.00 84.00 136 LYS A N 1
ATOM 927 C CA . LYS A 1 136 ? 6.160 1.467 -3.856 1.00 84.00 136 LYS A CA 1
ATOM 928 C C . LYS A 1 136 ? 5.248 0.433 -3.196 1.00 84.00 136 LYS A C 1
ATOM 930 O O . LYS A 1 136 ? 4.044 0.649 -3.083 1.00 84.00 136 LYS A O 1
ATOM 935 N N . LEU A 1 137 ? 5.822 -0.679 -2.772 1.00 81.06 137 LEU A N 1
ATOM 936 C CA . LEU A 1 137 ? 5.162 -1.798 -2.116 1.00 81.06 137 LEU A CA 1
ATOM 937 C C . LEU A 1 137 ? 5.380 -1.719 -0.609 1.00 81.06 137 LEU A C 1
ATOM 939 O O . LEU A 1 137 ? 6.365 -1.144 -0.137 1.00 81.06 137 LEU A O 1
ATOM 943 N N . GLN A 1 138 ? 4.452 -2.296 0.149 1.00 75.19 138 GLN A N 1
ATOM 944 C CA . GLN A 1 138 ? 4.597 -2.372 1.595 1.00 75.19 138 GLN A CA 1
ATOM 945 C C . GLN A 1 138 ? 5.646 -3.407 1.960 1.00 75.19 138 GLN A C 1
ATOM 947 O O . GLN A 1 138 ? 5.761 -4.452 1.319 1.00 75.19 138 GLN A O 1
ATOM 952 N N . THR A 1 139 ? 6.393 -3.103 3.016 1.00 81.38 139 THR A N 1
ATOM 953 C CA . THR A 1 139 ? 7.426 -3.985 3.529 1.00 81.38 139 THR A CA 1
ATOM 954 C C . THR A 1 139 ? 7.326 -4.111 5.043 1.00 81.38 139 THR A C 1
ATOM 956 O O . THR A 1 139 ? 7.113 -3.130 5.759 1.00 81.38 139 THR A O 1
ATOM 959 N N . THR A 1 140 ? 7.483 -5.331 5.550 1.00 82.06 140 THR A N 1
ATOM 960 C CA . THR A 1 140 ? 7.612 -5.600 6.987 1.00 82.06 140 THR A CA 1
ATOM 961 C C . THR A 1 140 ? 8.946 -6.283 7.232 1.00 82.06 140 THR A C 1
ATOM 963 O O . THR A 1 140 ? 9.190 -7.379 6.734 1.00 82.06 140 THR A O 1
ATOM 966 N N . LEU A 1 141 ? 9.825 -5.607 7.973 1.00 88.50 141 LEU A N 1
ATOM 967 C CA . LEU A 1 141 ? 11.130 -6.135 8.351 1.00 88.50 141 LEU A CA 1
ATOM 968 C C . LEU A 1 141 ? 10.992 -7.013 9.596 1.00 88.50 141 LEU A C 1
ATOM 970 O O . LEU A 1 141 ? 10.612 -6.521 10.658 1.00 88.50 141 LEU A O 1
ATOM 974 N N . ASP A 1 142 ? 11.377 -8.278 9.475 1.00 86.12 142 ASP A N 1
ATOM 975 C CA . ASP A 1 142 ? 11.662 -9.154 10.606 1.00 86.12 142 ASP A CA 1
ATOM 976 C C . ASP A 1 142 ? 13.179 -9.168 10.832 1.00 86.12 142 ASP A C 1
ATOM 978 O O . ASP A 1 142 ? 13.946 -9.803 10.100 1.00 86.12 142 ASP A O 1
ATOM 982 N N . THR A 1 143 ? 13.623 -8.427 11.846 1.00 85.81 143 THR A N 1
ATOM 983 C CA . THR A 1 143 ? 15.043 -8.318 12.197 1.00 85.81 143 THR A CA 1
ATOM 984 C C . THR A 1 143 ? 15.605 -9.595 12.813 1.00 85.81 143 THR A C 1
ATOM 986 O O . THR A 1 143 ? 16.810 -9.811 12.715 1.00 85.81 143 THR A O 1
ATOM 989 N N . ALA A 1 144 ? 14.769 -10.442 13.420 1.00 86.88 144 ALA A N 1
ATOM 990 C CA . ALA A 1 144 ? 15.204 -11.699 14.018 1.00 86.88 144 ALA A CA 1
ATOM 991 C C . ALA A 1 144 ? 15.425 -12.768 12.941 1.00 86.88 144 ALA A C 1
ATOM 993 O O . ALA A 1 144 ? 16.433 -13.473 12.966 1.00 86.88 144 ALA A O 1
ATOM 994 N N . ALA A 1 145 ? 14.518 -12.852 11.965 1.00 88.38 145 ALA A N 1
ATOM 995 C CA . ALA A 1 145 ? 14.640 -13.774 10.836 1.00 88.38 145 ALA A CA 1
ATOM 996 C C . ALA A 1 145 ? 15.557 -13.251 9.712 1.00 88.38 145 ALA A C 1
ATOM 998 O O . ALA A 1 145 ? 15.977 -14.024 8.849 1.00 88.38 145 ALA A O 1
ATOM 999 N N . GLY A 1 146 ? 15.857 -11.947 9.689 1.00 92.88 146 GLY A N 1
ATOM 1000 C CA . GLY A 1 146 ? 16.617 -11.313 8.608 1.00 92.88 146 GLY A CA 1
ATOM 1001 C C . GLY A 1 146 ? 15.848 -11.290 7.284 1.00 92.88 146 GLY A C 1
ATOM 1002 O O . GLY A 1 146 ? 16.445 -11.429 6.211 1.00 92.88 146 GLY A O 1
ATOM 1003 N N . THR A 1 147 ? 14.522 -11.155 7.361 1.00 93.00 147 THR A N 1
ATOM 1004 C CA . THR A 1 147 ? 13.630 -11.197 6.197 1.00 93.00 147 THR A CA 1
ATOM 1005 C C . THR A 1 147 ? 12.814 -9.920 6.056 1.00 93.00 147 THR A C 1
ATOM 1007 O O . THR A 1 147 ? 12.536 -9.220 7.028 1.00 93.00 147 THR A O 1
ATOM 1010 N N . LEU A 1 148 ? 12.455 -9.605 4.817 1.00 92.50 148 LEU A N 1
ATOM 1011 C CA . LEU A 1 148 ? 11.606 -8.488 4.447 1.00 92.50 148 LEU A CA 1
ATOM 1012 C C . LEU A 1 148 ? 10.389 -9.045 3.711 1.00 92.50 148 LEU A C 1
ATOM 1014 O O . LEU A 1 148 ? 10.489 -9.455 2.556 1.00 92.50 148 LEU A O 1
ATOM 1018 N N . MET A 1 149 ? 9.249 -9.077 4.389 1.00 87.44 149 MET A N 1
ATOM 1019 C CA . MET A 1 149 ? 7.983 -9.464 3.774 1.00 87.44 149 MET A CA 1
ATOM 1020 C C . MET A 1 149 ? 7.480 -8.319 2.899 1.00 87.44 149 MET A C 1
ATOM 1022 O O . MET A 1 149 ? 7.492 -7.175 3.351 1.00 87.44 149 MET A O 1
ATOM 1026 N N . VAL A 1 150 ? 7.045 -8.617 1.677 1.00 83.94 150 VAL A N 1
ATOM 1027 C CA . VAL A 1 150 ? 6.494 -7.655 0.716 1.00 83.94 150 VAL A CA 1
ATOM 1028 C C . VAL A 1 150 ? 5.005 -7.927 0.533 1.00 83.94 150 VAL A C 1
ATOM 1030 O O . VAL A 1 150 ? 4.597 -9.081 0.498 1.00 83.94 150 VAL A O 1
ATOM 1033 N N . SER A 1 151 ? 4.193 -6.879 0.400 1.00 73.06 151 SER A N 1
ATOM 1034 C CA . SER A 1 151 ? 2.772 -6.999 0.041 1.00 73.06 151 SER A CA 1
ATOM 1035 C C . SER A 1 151 ? 2.349 -5.908 -0.952 1.00 73.06 151 SER A C 1
ATOM 1037 O O . SER A 1 151 ? 2.972 -4.843 -1.026 1.00 73.06 151 SER A O 1
ATOM 1039 N N . GLY A 1 152 ? 1.314 -6.194 -1.748 1.00 56.88 152 GLY A N 1
ATOM 1040 C CA . GLY A 1 152 ? 0.992 -5.465 -2.978 1.00 56.88 152 GLY A CA 1
ATOM 1041 C C . GLY A 1 152 ? 0.585 -3.984 -2.835 1.00 56.88 152 GLY A C 1
ATOM 1042 O O . GLY A 1 152 ? 0.026 -3.576 -1.821 1.00 56.88 152 GLY A O 1
ATOM 1043 N N . GLY A 1 153 ? 0.884 -3.167 -3.858 1.00 46.78 153 GLY A N 1
ATOM 1044 C CA . GLY A 1 153 ? 0.686 -1.713 -3.909 1.00 46.78 153 GLY A CA 1
ATOM 1045 C C . GLY A 1 153 ? -0.408 -1.244 -4.880 1.00 46.78 153 GLY A C 1
ATOM 1046 O O . GLY A 1 153 ? -0.482 -1.681 -6.027 1.00 46.78 153 GLY A O 1
ATOM 1047 N N . GLY A 1 154 ? -1.215 -0.300 -4.387 1.00 41.97 154 GLY A N 1
ATOM 1048 C CA . GLY A 1 154 ? -2.315 0.401 -5.069 1.00 41.97 154 GLY A CA 1
ATOM 1049 C C . GLY A 1 154 ? -3.198 1.192 -4.085 1.00 41.97 154 GLY A C 1
ATOM 1050 O O . GLY A 1 154 ? -3.730 2.244 -4.424 1.00 41.97 154 GLY A O 1
ATOM 1051 N N . GLY A 1 155 ? -3.261 0.747 -2.823 1.00 50.41 155 GLY A N 1
ATOM 1052 C CA . GLY A 1 155 ? -3.928 1.430 -1.706 1.00 50.41 155 GLY A CA 1
ATOM 1053 C C . GLY A 1 155 ? -3.011 1.634 -0.502 1.00 50.41 155 GLY A C 1
ATOM 1054 O O . GLY A 1 155 ? -3.436 1.381 0.619 1.00 50.41 155 GLY A O 1
ATOM 1055 N N . ASN A 1 156 ? -1.749 2.006 -0.734 1.00 59.81 156 ASN A N 1
ATOM 1056 C CA . ASN A 1 156 ? -0.719 2.083 0.304 1.00 59.81 156 ASN A CA 1
ATOM 1057 C C . ASN A 1 156 ? -1.124 3.023 1.438 1.00 59.81 156 ASN A C 1
ATOM 1059 O O . ASN A 1 156 ? -1.218 4.237 1.250 1.00 59.81 156 ASN A O 1
ATOM 1063 N N . VAL A 1 157 ? -1.313 2.456 2.622 1.00 69.00 157 VAL A N 1
ATOM 1064 C CA . VAL A 1 157 ? -1.599 3.208 3.840 1.00 69.00 157 VAL A CA 1
ATOM 1065 C C . VAL A 1 157 ? -0.438 2.988 4.794 1.00 69.00 157 VAL A C 1
ATOM 1067 O O . VAL A 1 157 ? -0.113 1.849 5.102 1.00 69.00 157 VAL A O 1
ATOM 1070 N N . ASP A 1 158 ? 0.193 4.073 5.240 1.00 74.75 158 ASP A N 1
ATOM 1071 C CA . ASP A 1 158 ? 0.979 4.129 6.479 1.00 74.75 158 ASP A CA 1
ATOM 1072 C C . ASP A 1 158 ? 0.595 5.430 7.184 1.00 74.75 158 ASP A C 1
ATOM 1074 O O . ASP A 1 158 ? 1.186 6.489 6.971 1.00 74.75 158 ASP A O 1
ATOM 1078 N N . LEU A 1 159 ? -0.499 5.363 7.939 1.00 80.81 159 LEU A N 1
ATOM 1079 C CA . LEU A 1 159 ? -1.100 6.509 8.612 1.00 80.81 159 LEU A CA 1
ATOM 1080 C C . LEU A 1 159 ? -0.978 6.324 10.117 1.00 80.81 159 LEU A C 1
ATOM 1082 O O . LEU A 1 159 ? -1.290 5.260 10.646 1.00 80.81 159 LEU A O 1
ATOM 1086 N N . THR A 1 160 ? -0.589 7.384 10.820 1.00 87.31 160 THR A N 1
ATOM 1087 C CA . THR A 1 160 ? -0.757 7.459 12.272 1.00 87.31 160 THR A CA 1
ATOM 1088 C C . THR A 1 160 ? -1.869 8.444 12.593 1.00 87.31 160 THR A C 1
ATOM 1090 O O . THR A 1 160 ? -1.773 9.621 12.248 1.00 87.31 160 THR A O 1
ATOM 1093 N N . ILE A 1 161 ? -2.919 7.969 13.261 1.00 92.19 161 ILE A N 1
ATOM 1094 C CA . ILE A 1 161 ? -4.027 8.801 13.736 1.00 92.19 161 ILE A CA 1
ATOM 1095 C C . ILE A 1 161 ? -4.011 8.918 15.253 1.00 92.19 161 ILE A C 1
ATOM 1097 O O . ILE A 1 161 ? -3.595 8.000 15.958 1.00 92.19 161 ILE A O 1
ATOM 1101 N N . ARG A 1 162 ? -4.536 10.029 15.769 1.00 94.75 162 ARG A N 1
ATOM 1102 C CA . ARG A 1 162 ? -4.811 10.197 17.196 1.00 94.75 162 ARG A CA 1
ATOM 1103 C C . ARG A 1 162 ? -6.266 9.834 17.477 1.00 94.75 162 ARG A C 1
ATOM 1105 O O . ARG A 1 162 ? -7.164 10.409 16.870 1.00 94.75 162 ARG A O 1
ATOM 1112 N N . LEU A 1 163 ? -6.507 8.927 18.425 1.00 94.69 163 LEU A N 1
ATOM 1113 C CA . LEU A 1 163 ? -7.859 8.451 18.753 1.00 94.69 163 LEU A CA 1
ATOM 1114 C C . LEU A 1 163 ? -8.800 9.587 19.180 1.00 94.69 163 LEU A C 1
ATOM 1116 O O . LEU A 1 163 ? -9.970 9.593 18.813 1.00 94.69 163 LEU A O 1
ATOM 1120 N N . SER A 1 164 ? -8.282 10.594 19.891 1.00 95.00 164 SER A N 1
ATOM 1121 C CA . SER A 1 164 ? -9.069 11.751 20.340 1.00 95.00 164 SER A CA 1
ATOM 1122 C C . SER A 1 164 ? -9.616 12.618 19.200 1.00 95.00 164 SER A C 1
ATOM 1124 O O . SER A 1 164 ? -10.508 13.425 19.436 1.00 95.00 164 SER A O 1
ATOM 1126 N N . SER A 1 165 ? -9.098 12.476 17.977 1.00 95.25 165 SER A N 1
ATOM 1127 C CA . SER A 1 165 ? -9.613 13.175 16.795 1.00 95.25 165 SER A CA 1
ATOM 1128 C C . SER A 1 165 ? -10.881 12.530 16.226 1.00 95.25 165 SER A C 1
ATOM 1130 O O . SER A 1 165 ? -11.526 13.130 15.372 1.00 95.25 165 SER A O 1
ATOM 1132 N N . PHE A 1 166 ? -11.261 11.337 16.701 1.00 94.56 166 PHE A N 1
ATOM 1133 C CA . PHE A 1 166 ? -12.383 10.556 16.178 1.00 94.56 166 PHE A CA 1
ATOM 1134 C C . PHE A 1 166 ? -13.332 10.135 17.314 1.00 94.56 166 PHE A C 1
ATOM 1136 O O . PHE A 1 166 ? -13.252 9.005 17.798 1.00 94.56 166 PHE A O 1
ATOM 1143 N N . PRO A 1 167 ? -14.266 11.012 17.740 1.00 94.69 167 PRO A N 1
ATOM 1144 C CA . PRO A 1 167 ? -15.142 10.757 18.889 1.00 94.69 167 PRO A CA 1
ATOM 1145 C C . PRO A 1 167 ? -15.983 9.481 18.775 1.00 94.69 167 PRO A C 1
ATOM 1147 O O . PRO A 1 167 ? -16.257 8.838 19.784 1.00 94.69 167 PRO A O 1
ATOM 1150 N N . ALA A 1 168 ? -16.351 9.077 17.555 1.00 94.06 168 ALA A N 1
ATOM 1151 C CA . ALA A 1 168 ? -17.089 7.837 17.316 1.00 94.06 168 ALA A CA 1
ATOM 1152 C C . ALA A 1 168 ? -16.330 6.591 17.814 1.00 94.06 168 ALA A C 1
ATOM 1154 O O . ALA A 1 168 ? -16.956 5.631 18.249 1.00 94.06 168 ALA A O 1
ATOM 1155 N N . LEU A 1 169 ? -14.992 6.625 17.845 1.00 94.75 169 LEU A N 1
ATOM 1156 C CA . LEU A 1 169 ? -14.161 5.530 18.355 1.00 94.75 169 LEU A CA 1
ATOM 1157 C C . LEU A 1 169 ? -14.110 5.472 19.892 1.00 94.75 169 LEU A C 1
ATOM 1159 O O . LEU A 1 169 ? -13.501 4.564 20.451 1.00 94.75 169 LEU A O 1
ATOM 1163 N N . ALA A 1 170 ? -14.756 6.397 20.611 1.00 93.69 170 ALA A N 1
ATOM 1164 C CA . ALA A 1 170 ? -14.866 6.321 22.069 1.00 93.69 170 ALA A CA 1
ATOM 1165 C C . ALA A 1 170 ? -15.788 5.179 22.535 1.00 93.69 170 ALA A C 1
ATOM 1167 O O . ALA A 1 170 ? -15.643 4.701 23.661 1.00 93.69 170 ALA A O 1
ATOM 1168 N N . ALA A 1 171 ? -16.693 4.698 21.678 1.00 93.94 171 ALA A N 1
ATOM 1169 C CA . ALA A 1 171 ? -17.579 3.574 21.963 1.00 93.94 171 ALA A CA 1
ATOM 1170 C C . ALA A 1 171 ? -17.057 2.273 21.335 1.00 93.94 171 ALA A C 1
ATOM 1172 O O . ALA A 1 171 ? -16.563 2.270 20.209 1.00 93.94 171 ALA A O 1
ATOM 1173 N N . ILE A 1 172 ? -17.191 1.150 22.048 1.00 95.31 172 ILE A N 1
ATOM 1174 C CA . ILE A 1 172 ? -17.023 -0.178 21.438 1.00 95.31 172 ILE A CA 1
ATOM 1175 C C . ILE A 1 172 ? -18.162 -0.378 20.427 1.00 95.31 172 ILE A C 1
ATOM 1177 O O . ILE A 1 172 ? -19.315 -0.091 20.735 1.00 95.31 172 ILE A O 1
ATOM 1181 N N . GLY A 1 173 ? -17.825 -0.834 19.222 1.00 92.81 173 GLY A N 1
ATOM 1182 C CA . GLY A 1 173 ? -18.716 -0.909 18.062 1.00 92.81 173 GLY A CA 1
ATOM 1183 C C . GLY A 1 173 ? -18.748 0.369 17.218 1.00 92.81 173 GLY A C 1
ATOM 1184 O O . GLY A 1 173 ? -19.300 0.357 16.119 1.00 92.81 173 GLY A O 1
ATOM 1185 N N . GLY A 1 174 ? -18.140 1.456 17.700 1.00 95.81 174 GLY A N 1
ATOM 1186 C CA . GLY A 1 174 ? -18.039 2.707 16.964 1.00 95.81 174 GLY A CA 1
ATOM 1187 C C . GLY A 1 174 ? -17.096 2.597 15.769 1.00 95.81 174 GLY A C 1
ATOM 1188 O O . GLY A 1 174 ? -16.026 1.985 15.856 1.00 95.81 174 GLY A O 1
ATOM 1189 N N . VAL A 1 175 ? -17.490 3.221 14.661 1.00 96.62 175 VAL A N 1
ATOM 1190 C CA . VAL A 1 175 ? -16.703 3.289 13.428 1.00 96.62 175 VAL A CA 1
ATOM 1191 C C . VAL A 1 175 ? -16.454 4.737 13.025 1.00 96.62 175 VAL A C 1
ATOM 1193 O O . VAL A 1 175 ? -17.273 5.621 13.272 1.00 96.62 175 VAL A O 1
ATOM 1196 N N . ALA A 1 176 ? -15.313 4.989 12.398 1.00 95.19 176 ALA A N 1
ATOM 1197 C CA . ALA A 1 176 ? -14.956 6.297 11.881 1.00 95.19 176 ALA A CA 1
ATOM 1198 C C . ALA A 1 176 ? -14.236 6.156 10.547 1.00 95.19 176 ALA A C 1
ATOM 1200 O O . ALA A 1 176 ? -13.382 5.287 10.373 1.00 95.19 176 ALA A O 1
ATOM 1201 N N . ARG A 1 177 ? -14.542 7.060 9.621 1.00 92.88 177 ARG A N 1
ATOM 1202 C CA . ARG A 1 177 ? -13.682 7.295 8.469 1.00 92.88 177 ARG A CA 1
ATOM 1203 C C . ARG A 1 177 ? -12.491 8.136 8.918 1.00 92.88 177 ARG A C 1
ATOM 1205 O O . ARG A 1 177 ? -12.664 9.137 9.610 1.00 92.88 177 ARG A O 1
ATOM 1212 N N . VAL A 1 178 ? -11.298 7.710 8.531 1.00 88.00 178 VAL A N 1
ATOM 1213 C CA . VAL A 1 178 ? -10.039 8.384 8.825 1.00 88.00 178 VAL A CA 1
ATOM 1214 C C . VAL A 1 178 ? -9.406 8.754 7.491 1.00 88.00 178 VAL A C 1
ATOM 1216 O O . VAL A 1 178 ? -8.873 7.925 6.756 1.00 88.00 178 VAL A O 1
ATOM 1219 N N . ASP A 1 179 ? -9.567 10.016 7.111 1.00 70.31 179 ASP A N 1
ATOM 1220 C CA . ASP A 1 179 ? -9.035 10.512 5.850 1.00 70.31 179 ASP A CA 1
ATOM 1221 C C . ASP A 1 179 ? -7.528 10.743 5.997 1.00 70.31 179 ASP A C 1
ATOM 1223 O O . ASP A 1 179 ? -7.081 11.619 6.735 1.00 70.31 179 ASP A O 1
ATOM 1227 N N . GLY A 1 180 ? -6.739 9.915 5.314 1.00 57.25 180 GLY A N 1
ATOM 1228 C CA . GLY A 1 180 ? -5.275 9.960 5.329 1.00 57.25 180 GLY A CA 1
ATOM 1229 C C . GLY A 1 180 ? -4.652 10.520 4.052 1.00 57.25 180 GLY A C 1
ATOM 1230 O O . GLY A 1 180 ? -3.465 10.307 3.836 1.00 57.25 180 GLY A O 1
ATOM 1231 N N . ASN A 1 181 ? -5.442 11.167 3.182 1.00 50.91 181 ASN A N 1
ATOM 1232 C CA . ASN A 1 181 ? -5.035 11.499 1.808 1.00 50.91 181 ASN A CA 1
ATOM 1233 C C . ASN A 1 181 ? -4.560 10.256 1.021 1.00 50.91 181 ASN A C 1
ATOM 1235 O O . ASN A 1 181 ? -3.583 10.291 0.275 1.00 50.91 181 ASN A O 1
ATOM 1239 N N . THR A 1 182 ? -5.237 9.132 1.244 1.00 57.78 182 THR A N 1
ATOM 1240 C CA . THR A 1 182 ? -5.004 7.854 0.570 1.00 57.78 182 THR A CA 1
ATOM 1241 C C . THR A 1 182 ? -5.915 7.745 -0.651 1.00 57.78 182 THR A C 1
ATOM 1243 O O . THR A 1 182 ? -7.027 8.272 -0.654 1.00 57.78 182 THR A O 1
ATOM 1246 N N . THR A 1 183 ? -5.471 7.039 -1.694 1.00 63.84 183 THR A N 1
ATOM 1247 C CA . THR A 1 183 ? -6.260 6.830 -2.925 1.00 63.84 183 THR A CA 1
ATOM 1248 C C . THR A 1 183 ? -7.579 6.098 -2.657 1.00 63.84 183 THR A C 1
ATOM 1250 O O . THR A 1 183 ? -8.581 6.376 -3.309 1.00 63.84 183 THR A O 1
ATOM 1253 N N . VAL A 1 184 ? -7.597 5.213 -1.655 1.00 71.88 184 VAL A N 1
ATOM 1254 C CA . VAL A 1 184 ? -8.813 4.616 -1.089 1.00 71.88 184 VAL A CA 1
ATOM 1255 C C . VAL A 1 184 ? -8.989 5.137 0.337 1.00 71.88 184 VAL A C 1
ATOM 1257 O O . VAL A 1 184 ? -8.041 5.022 1.119 1.00 71.88 184 VAL A O 1
ATOM 1260 N N . PRO A 1 185 ? -10.151 5.703 0.710 1.00 85.25 185 PRO A N 1
ATOM 1261 C CA . PRO A 1 185 ? -10.389 6.159 2.077 1.00 85.25 185 PRO A CA 1
ATOM 1262 C C . PRO A 1 185 ? -10.309 5.015 3.088 1.00 85.25 185 PRO A C 1
ATOM 1264 O O . PRO A 1 185 ? -10.544 3.862 2.740 1.00 85.25 185 PRO A O 1
ATOM 1267 N N . ILE A 1 186 ? -10.005 5.329 4.346 1.00 90.06 186 ILE A N 1
ATOM 1268 C CA . ILE A 1 186 ? -9.776 4.317 5.382 1.00 90.06 186 ILE A CA 1
ATOM 1269 C C . ILE A 1 186 ? -10.856 4.386 6.446 1.00 90.06 186 ILE A C 1
ATOM 1271 O O . ILE A 1 186 ? -11.245 5.462 6.892 1.00 90.06 186 ILE A O 1
ATOM 1275 N N . GLY A 1 187 ? -11.347 3.220 6.846 1.00 93.69 187 GLY A N 1
ATOM 1276 C CA . GLY A 1 187 ? -12.256 3.041 7.963 1.00 93.69 187 GLY A CA 1
ATOM 1277 C C . GLY A 1 187 ? -11.513 2.473 9.151 1.00 93.69 187 GLY A C 1
ATOM 1278 O O . GLY A 1 187 ? -10.662 1.608 8.982 1.00 93.69 187 GLY A O 1
ATOM 1279 N N . VAL A 1 188 ? -11.850 2.929 10.350 1.00 95.75 188 VAL A N 1
ATOM 1280 C CA . VAL A 1 188 ? -11.410 2.339 11.613 1.00 95.75 188 VAL A CA 1
ATOM 1281 C C . VAL A 1 188 ? -12.635 1.966 12.430 1.00 95.75 188 VAL A C 1
ATOM 1283 O O . VAL A 1 188 ? -13.583 2.743 12.517 1.00 95.75 188 VAL A O 1
ATOM 1286 N N . ALA A 1 189 ? -12.597 0.796 13.054 1.00 97.00 189 ALA A N 1
ATOM 1287 C CA . ALA A 1 189 ? -13.595 0.329 14.000 1.00 97.00 189 ALA A CA 1
ATOM 1288 C C . ALA A 1 189 ? -12.945 0.040 15.351 1.00 97.00 189 ALA A C 1
ATOM 1290 O O . ALA A 1 189 ? -11.858 -0.541 15.416 1.00 97.00 189 ALA A O 1
ATOM 1291 N N . ARG A 1 190 ? -13.623 0.402 16.441 1.00 96.81 190 ARG A N 1
ATOM 1292 C CA . ARG A 1 190 ? -13.256 -0.065 17.780 1.00 96.81 190 ARG A CA 1
ATOM 1293 C C . ARG A 1 190 ? -14.049 -1.321 18.106 1.00 96.81 190 ARG A C 1
ATOM 1295 O O . ARG A 1 190 ? -15.255 -1.256 18.304 1.00 96.81 190 ARG A O 1
ATOM 1302 N N . LEU A 1 191 ? -13.372 -2.457 18.201 1.00 95.44 191 LEU A N 1
ATOM 1303 C CA . LEU A 1 191 ? -13.995 -3.764 18.440 1.00 95.44 191 LEU A CA 1
ATOM 1304 C C . LEU A 1 191 ? -13.958 -4.181 19.918 1.00 95.44 191 LEU A C 1
ATOM 1306 O O . LEU A 1 191 ? -14.674 -5.087 20.328 1.00 95.44 191 LEU A O 1
ATOM 1310 N N . GLY A 1 192 ? -13.150 -3.508 20.739 1.00 94.56 192 GLY A N 1
ATOM 1311 C CA . GLY A 1 192 ? -13.028 -3.790 22.168 1.00 94.56 192 GLY A CA 1
ATOM 1312 C C . GLY A 1 192 ? -12.310 -2.677 22.928 1.00 94.56 192 GLY A C 1
ATOM 1313 O O . GLY A 1 192 ? -12.004 -1.621 22.373 1.00 94.56 192 GLY A O 1
ATOM 1314 N N . VAL A 1 193 ? -12.011 -2.911 24.211 1.00 91.88 193 VAL A N 1
ATOM 1315 C CA . VAL A 1 193 ? -11.382 -1.905 25.094 1.00 91.88 193 VAL A CA 1
ATOM 1316 C C . VAL A 1 193 ? -10.074 -1.366 24.500 1.00 91.88 193 VAL A C 1
ATOM 1318 O O . VAL A 1 193 ? -9.896 -0.149 24.448 1.00 91.88 193 VAL A O 1
ATOM 1321 N N . SER A 1 194 ? -9.232 -2.253 23.968 1.00 92.06 194 SER A N 1
ATOM 1322 C CA . SER A 1 194 ? -7.955 -1.918 23.313 1.00 92.06 194 SER A CA 1
ATOM 1323 C C . SER A 1 194 ? -7.825 -2.558 21.929 1.00 92.06 194 SER A C 1
ATOM 1325 O O . SER A 1 194 ? -6.724 -2.686 21.402 1.00 92.06 194 SER A O 1
ATOM 1327 N N . THR A 1 195 ? -8.948 -2.979 21.348 1.00 93.69 195 THR A N 1
ATOM 1328 C CA . THR A 1 195 ? -8.981 -3.723 20.087 1.00 93.69 195 THR A CA 1
ATOM 1329 C C . THR A 1 195 ? -9.581 -2.843 19.008 1.00 93.69 195 THR A C 1
ATOM 1331 O O . THR A 1 195 ? -10.712 -2.373 19.143 1.00 93.69 195 THR A O 1
ATOM 1334 N N . TYR A 1 196 ? -8.821 -2.641 17.937 1.00 96.75 196 TYR A N 1
ATOM 1335 C CA . TYR A 1 196 ? -9.205 -1.831 16.791 1.00 96.75 196 TYR A CA 1
ATOM 1336 C C . TYR A 1 196 ? -8.917 -2.598 15.511 1.00 96.75 196 TYR A C 1
ATOM 1338 O O . TYR A 1 196 ? -7.968 -3.379 15.457 1.00 96.75 196 TYR A O 1
ATOM 1346 N N . ALA A 1 197 ? -9.711 -2.335 14.485 1.00 94.12 197 ALA A N 1
ATOM 1347 C CA . ALA A 1 197 ? -9.473 -2.828 13.142 1.00 94.12 197 ALA A CA 1
ATOM 1348 C C . ALA A 1 197 ? -9.595 -1.683 12.141 1.00 94.12 197 ALA A C 1
ATOM 1350 O O . ALA A 1 197 ? -10.253 -0.678 12.422 1.00 94.12 197 ALA A O 1
ATOM 1351 N N . ALA A 1 198 ? -8.932 -1.818 10.998 1.00 93.25 198 ALA A N 1
ATOM 1352 C CA . ALA A 1 198 ? -8.981 -0.831 9.934 1.00 93.25 198 ALA A CA 1
ATOM 1353 C C . ALA A 1 198 ? -9.191 -1.504 8.580 1.00 93.25 198 ALA A C 1
ATOM 1355 O O . ALA A 1 198 ? -8.765 -2.640 8.381 1.00 93.25 198 ALA A O 1
ATOM 1356 N N . TYR A 1 199 ? -9.841 -0.787 7.666 1.00 91.38 199 TYR A N 1
ATOM 1357 C CA . TYR A 1 199 ? -10.274 -1.314 6.377 1.00 91.38 199 TYR A CA 1
ATOM 1358 C C . TYR A 1 199 ? -10.132 -0.280 5.268 1.00 91.38 199 TYR A C 1
ATOM 1360 O O . TYR A 1 199 ? -10.302 0.919 5.500 1.00 91.38 199 TYR A O 1
ATOM 1368 N N . GLY A 1 200 ? -9.890 -0.750 4.048 1.00 89.12 200 GLY A N 1
ATOM 1369 C CA . GLY A 1 200 ? -10.135 0.049 2.855 1.00 89.12 200 GLY A CA 1
ATOM 1370 C C . GLY A 1 200 ? -11.633 0.268 2.649 1.00 89.12 200 GLY A C 1
ATOM 1371 O O . GLY A 1 200 ? -12.410 -0.683 2.650 1.00 89.12 200 GLY A O 1
ATOM 1372 N N . LEU A 1 201 ? -12.048 1.519 2.455 1.00 90.38 201 LEU A N 1
ATOM 1373 C CA . LEU A 1 201 ? -13.443 1.895 2.205 1.00 90.38 201 LEU A CA 1
ATOM 1374 C C . LEU A 1 201 ? -13.810 1.825 0.718 1.00 90.38 201 LEU A C 1
ATOM 1376 O O . LEU A 1 201 ? -14.606 2.634 0.250 1.00 90.38 201 LEU A O 1
ATOM 1380 N N . ALA A 1 202 ? -13.242 0.876 -0.023 1.00 88.00 202 ALA A N 1
ATOM 1381 C CA . ALA A 1 202 ? -13.681 0.526 -1.369 1.00 88.00 202 ALA A CA 1
ATOM 1382 C C . ALA A 1 202 ? -14.633 -0.672 -1.279 1.00 88.00 202 ALA A C 1
ATOM 1384 O O . ALA A 1 202 ? -14.286 -1.714 -0.724 1.00 88.00 202 ALA A O 1
ATOM 1385 N N . CYS A 1 203 ? -15.849 -0.522 -1.802 1.00 88.50 203 CYS A N 1
ATOM 1386 C CA . CYS A 1 203 ? -16.825 -1.603 -1.830 1.00 88.50 203 CYS A CA 1
ATOM 1387 C C . CYS A 1 203 ? -16.263 -2.767 -2.663 1.00 88.50 203 CYS A C 1
ATOM 1389 O O . CYS A 1 203 ? -15.958 -2.551 -3.833 1.00 88.50 203 CYS A O 1
ATOM 1391 N N . PRO A 1 204 ? -16.195 -4.001 -2.142 1.00 83.44 204 PRO A N 1
ATOM 1392 C CA . PRO A 1 204 ? -15.623 -5.131 -2.873 1.00 83.44 204 PRO A CA 1
ATOM 1393 C C . PRO A 1 204 ? -16.464 -5.599 -4.075 1.00 83.44 204 PRO A C 1
ATOM 1395 O O . PRO A 1 204 ? -16.047 -6.531 -4.745 1.00 83.44 204 PRO A O 1
ATOM 1398 N N . HIS A 1 205 ? -17.620 -4.974 -4.338 1.00 82.62 205 HIS A N 1
ATOM 1399 C CA . HIS A 1 205 ? -18.432 -5.176 -5.544 1.00 82.62 205 HIS A CA 1
ATOM 1400 C C . HIS A 1 205 ? -17.872 -4.379 -6.737 1.00 82.62 205 HIS A C 1
ATOM 1402 O O . HIS A 1 205 ? -17.356 -4.941 -7.684 1.00 82.62 205 HIS A O 1
ATOM 1408 N N . GLU A 1 206 ? -17.910 -3.043 -6.665 1.00 81.62 206 GLU A N 1
ATOM 1409 C CA . GLU A 1 206 ? -17.565 -2.144 -7.789 1.00 81.62 206 GLU A CA 1
ATOM 1410 C C . GLU A 1 206 ? -16.648 -0.984 -7.358 1.00 81.62 206 GLU A C 1
ATOM 1412 O O . GLU A 1 206 ? -16.591 0.070 -7.985 1.00 81.62 206 GLU A O 1
ATOM 1417 N N . GLN A 1 207 ? -15.951 -1.139 -6.231 1.00 80.94 207 GLN A N 1
ATOM 1418 C CA . GLN A 1 207 ? -14.945 -0.203 -5.709 1.00 80.94 207 GLN A CA 1
ATOM 1419 C C . GLN A 1 207 ? -15.457 1.204 -5.349 1.00 80.94 207 GLN A C 1
ATOM 1421 O O . GLN A 1 207 ? -14.673 2.083 -4.990 1.00 80.94 207 GLN A O 1
ATOM 1426 N N . TYR A 1 208 ? -16.773 1.431 -5.363 1.00 84.50 208 TYR A N 1
ATOM 1427 C CA . TYR A 1 208 ? -17.362 2.660 -4.835 1.00 84.50 208 TYR A CA 1
ATOM 1428 C C . TYR A 1 208 ? -17.022 2.865 -3.363 1.00 84.50 208 TYR A C 1
ATOM 1430 O O . TYR A 1 208 ? -17.001 1.916 -2.578 1.00 84.50 208 TYR A O 1
ATOM 1438 N N . VAL A 1 209 ? -16.820 4.125 -2.981 1.00 87.19 209 VAL A N 1
ATOM 1439 C CA . VAL A 1 209 ? -16.544 4.476 -1.590 1.00 87.19 209 VAL A CA 1
ATOM 1440 C C . VAL A 1 209 ? -17.729 4.087 -0.705 1.00 87.19 209 VAL A C 1
ATOM 1442 O O . VAL A 1 209 ? -18.877 4.401 -1.023 1.00 87.19 209 VAL A O 1
ATOM 1445 N N . ILE A 1 210 ? -17.442 3.401 0.400 1.00 91.75 210 ILE A N 1
ATOM 1446 C CA . ILE A 1 210 ? -18.431 3.065 1.427 1.00 91.75 210 ILE A CA 1
ATOM 1447 C C . ILE A 1 210 ? -18.376 4.077 2.571 1.00 91.75 210 ILE A C 1
ATOM 1449 O O . ILE A 1 210 ? -17.316 4.604 2.923 1.00 91.75 210 ILE A O 1
ATOM 1453 N N . ASP A 1 211 ? -19.530 4.311 3.179 1.00 93.75 211 ASP A N 1
ATOM 1454 C CA . ASP A 1 211 ? -19.711 5.314 4.216 1.00 93.75 211 ASP A CA 1
ATOM 1455 C C . ASP A 1 211 ? -19.833 4.652 5.600 1.00 93.75 211 ASP A C 1
ATOM 1457 O O . ASP A 1 211 ? -20.455 3.586 5.728 1.00 93.75 211 ASP A O 1
ATOM 1461 N N . PRO A 1 212 ? -19.259 5.254 6.660 1.00 94.19 212 PRO A N 1
ATOM 1462 C CA . PRO A 1 212 ? -19.512 4.815 8.024 1.00 94.19 212 PRO A CA 1
ATOM 1463 C C . PRO A 1 212 ? -20.985 5.020 8.387 1.00 94.19 212 PRO A C 1
ATOM 1465 O O . PRO A 1 212 ? -21.617 6.014 8.031 1.00 94.19 212 PRO A O 1
ATOM 1468 N N . THR A 1 213 ? -21.517 4.088 9.162 1.00 91.06 213 THR A N 1
ATOM 1469 C CA . THR A 1 213 ? -22.823 4.188 9.822 1.00 91.06 213 THR A CA 1
ATOM 1470 C C . THR A 1 213 ? -22.618 4.241 11.337 1.00 91.06 213 THR A C 1
ATOM 1472 O O . THR A 1 213 ? -21.489 4.172 11.813 1.00 91.06 213 THR A O 1
ATOM 1475 N N . GLY A 1 214 ? -23.687 4.335 12.133 1.00 80.62 214 GLY A N 1
ATOM 1476 C CA . GLY A 1 214 ? -23.556 4.288 13.596 1.00 80.62 214 GLY A CA 1
ATOM 1477 C C . GLY A 1 214 ? -22.938 2.986 14.138 1.00 80.62 214 GLY A C 1
ATOM 1478 O O . GLY A 1 214 ? -22.424 2.991 15.252 1.00 80.62 214 GLY A O 1
ATOM 1479 N N . SER A 1 215 ? -22.972 1.886 13.371 1.00 84.56 215 SER A N 1
ATOM 1480 C CA . SER A 1 215 ? -22.525 0.558 13.821 1.00 84.56 215 SER A CA 1
ATOM 1481 C C . SER A 1 215 ? -22.051 -0.355 12.674 1.00 84.56 215 SER A C 1
ATOM 1483 O O . SER A 1 215 ? -22.418 -1.529 12.625 1.00 84.56 215 SER A O 1
ATOM 1485 N N . GLY A 1 216 ? -21.286 0.166 11.713 1.00 94.81 216 GLY A N 1
ATOM 1486 C CA . GLY A 1 216 ? -20.811 -0.605 10.554 1.00 94.81 216 GLY A CA 1
ATOM 1487 C C . GLY A 1 216 ? -20.650 0.255 9.305 1.00 94.81 216 GLY A C 1
ATOM 1488 O O . GLY A 1 216 ? -20.598 1.479 9.404 1.00 94.81 216 GLY A O 1
ATOM 1489 N N . TRP A 1 217 ? -20.640 -0.356 8.126 1.00 96.62 217 TRP A N 1
ATOM 1490 C CA . TRP A 1 217 ? -20.363 0.331 6.860 1.00 96.62 217 TRP A CA 1
ATOM 1491 C C . TRP A 1 217 ? -21.472 0.088 5.844 1.00 96.62 217 TRP A C 1
ATOM 1493 O O . TRP A 1 217 ? -22.066 -0.993 5.814 1.00 96.62 217 TRP A O 1
ATOM 1503 N N . ARG A 1 218 ? -21.748 1.080 4.993 1.00 96.88 218 ARG A N 1
ATOM 1504 C CA . ARG A 1 218 ? -22.748 0.958 3.930 1.00 96.88 218 ARG A CA 1
ATOM 1505 C C . ARG A 1 218 ? -22.258 1.562 2.622 1.00 96.88 218 ARG A C 1
ATOM 1507 O O . ARG A 1 218 ? -21.823 2.707 2.584 1.00 96.88 218 ARG A O 1
ATOM 1514 N N . CYS A 1 219 ? -22.412 0.821 1.531 1.00 94.69 219 CYS A N 1
ATOM 1515 C CA . CYS A 1 219 ? -22.252 1.358 0.186 1.00 94.69 219 CYS A CA 1
ATOM 1516 C C . CYS A 1 219 ? -23.490 2.181 -0.193 1.00 94.69 219 CYS A C 1
ATOM 1518 O O . CYS A 1 219 ? -24.611 1.666 -0.233 1.00 94.69 219 CYS A O 1
ATOM 1520 N N . SER A 1 220 ? -23.307 3.466 -0.493 1.00 93.44 220 SER A N 1
ATOM 1521 C CA . SER A 1 220 ? -24.408 4.364 -0.858 1.00 93.44 220 SER A CA 1
ATOM 1522 C C . SER A 1 220 ? -25.008 4.082 -2.239 1.00 93.44 220 SER A C 1
ATOM 1524 O O . SER A 1 220 ? -26.138 4.497 -2.486 1.00 93.44 220 SER A O 1
ATOM 1526 N N . LYS A 1 221 ? -24.304 3.344 -3.111 1.00 91.94 221 LYS A N 1
ATOM 1527 C CA . LYS A 1 221 ? -24.768 3.025 -4.472 1.00 91.94 221 LYS A CA 1
ATOM 1528 C C . LYS A 1 221 ? -25.849 1.955 -4.504 1.00 91.94 221 LYS A C 1
ATOM 1530 O O . LYS A 1 221 ? -26.980 2.244 -4.871 1.00 91.94 221 LYS A O 1
ATOM 1535 N N . HIS A 1 222 ? -25.503 0.742 -4.090 1.00 91.75 222 HIS A N 1
ATOM 1536 C CA . HIS A 1 222 ? -26.386 -0.425 -4.206 1.00 91.75 222 HIS A CA 1
ATOM 1537 C C . HIS A 1 222 ? -26.763 -1.021 -2.849 1.00 91.75 222 HIS A C 1
ATOM 1539 O O . HIS A 1 222 ? -27.478 -2.010 -2.780 1.00 91.75 222 HIS A O 1
ATOM 1545 N N . GLY A 1 223 ? -26.317 -0.397 -1.755 1.00 94.25 223 GLY A N 1
ATOM 1546 C CA . GLY A 1 223 ? -26.800 -0.714 -0.419 1.00 94.25 223 GLY A CA 1
ATOM 1547 C C . GLY A 1 223 ? -26.064 -1.825 0.316 1.00 94.25 223 GLY A C 1
ATOM 1548 O O . GLY A 1 223 ? -26.488 -2.098 1.430 1.00 94.25 223 GLY A O 1
ATOM 1549 N N . ALA A 1 224 ? -24.975 -2.390 -0.226 1.00 96.81 224 ALA A N 1
ATOM 1550 C CA . ALA A 1 224 ? -24.168 -3.401 0.469 1.00 96.81 224 ALA A CA 1
ATOM 1551 C C . ALA A 1 224 ? -23.786 -2.957 1.890 1.00 96.81 224 ALA A C 1
ATOM 1553 O O . ALA A 1 224 ? -23.421 -1.791 2.099 1.00 96.81 224 ALA A O 1
ATOM 1554 N N . ARG A 1 225 ? -23.872 -3.875 2.860 1.00 97.31 225 ARG A N 1
ATOM 1555 C CA . ARG A 1 225 ? -23.663 -3.593 4.290 1.00 97.31 225 ARG A CA 1
ATOM 1556 C C . ARG A 1 225 ? -22.595 -4.485 4.882 1.00 97.31 225 ARG A C 1
ATOM 1558 O O . ARG A 1 225 ? -22.540 -5.677 4.593 1.00 97.31 225 ARG A O 1
ATOM 1565 N N . PHE A 1 226 ? -21.828 -3.905 5.793 1.00 97.44 226 PHE A N 1
ATOM 1566 C CA . PHE A 1 226 ? -20.741 -4.580 6.484 1.00 97.44 226 PHE A CA 1
ATOM 1567 C C . PHE A 1 226 ? -20.799 -4.281 7.981 1.00 97.44 226 PHE A C 1
ATOM 1569 O O . PHE A 1 226 ? -21.163 -3.174 8.393 1.00 97.44 226 PHE A O 1
ATOM 1576 N N . ALA A 1 227 ? -20.436 -5.263 8.796 1.00 96.81 227 ALA A N 1
ATOM 1577 C CA . ALA A 1 227 ? -20.282 -5.116 10.237 1.00 96.81 227 ALA A CA 1
ATOM 1578 C C . ALA A 1 227 ? -19.064 -4.231 10.580 1.00 96.81 227 ALA A C 1
ATOM 1580 O O . ALA A 1 227 ? -18.230 -3.968 9.709 1.00 96.81 227 ALA A O 1
ATOM 1581 N N . PRO A 1 228 ? -18.922 -3.751 11.834 1.00 95.94 228 PRO A N 1
ATOM 1582 C CA . PRO A 1 228 ? -17.757 -2.964 12.245 1.00 95.94 228 PRO A CA 1
ATOM 1583 C C . PRO A 1 228 ? -16.420 -3.665 11.980 1.00 95.94 228 PRO A C 1
ATOM 1585 O O . PRO A 1 228 ? -15.451 -3.003 11.623 1.00 95.94 228 PRO A O 1
ATOM 1588 N N . ASP A 1 229 ? -16.379 -4.992 12.094 1.00 93.81 229 ASP A N 1
ATOM 1589 C CA . ASP A 1 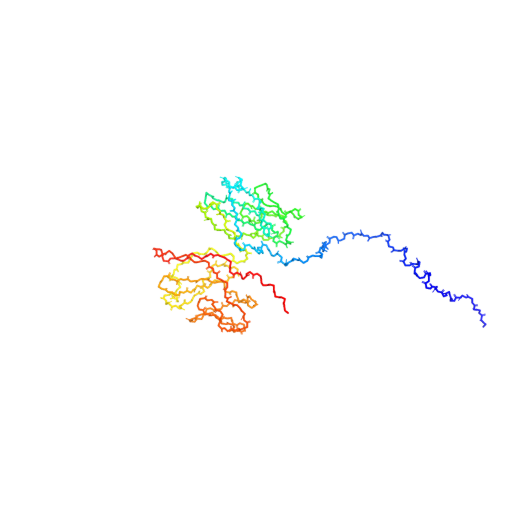229 ? -15.212 -5.829 11.795 1.00 93.81 229 ASP A CA 1
ATOM 1590 C C . ASP A 1 229 ? -15.012 -6.112 10.288 1.00 93.81 229 ASP A C 1
ATOM 1592 O O . ASP A 1 229 ? -14.182 -6.941 9.907 1.00 93.81 229 ASP A O 1
ATOM 1596 N N . GLY A 1 230 ? -15.749 -5.416 9.419 1.00 93.69 230 GLY A N 1
ATOM 1597 C CA . GLY A 1 230 ? -15.622 -5.508 7.967 1.00 93.69 230 GLY A CA 1
ATOM 1598 C C . GLY A 1 230 ? -16.269 -6.749 7.353 1.00 93.69 230 GLY A C 1
ATOM 1599 O O . GLY A 1 230 ? -16.226 -6.890 6.129 1.00 93.69 230 GLY A O 1
ATOM 1600 N N . ALA A 1 231 ? -16.891 -7.625 8.151 1.00 94.38 231 ALA A N 1
ATOM 1601 C CA . ALA A 1 231 ? -17.616 -8.779 7.633 1.00 94.38 231 ALA A CA 1
ATOM 1602 C C . ALA A 1 231 ? -18.827 -8.339 6.797 1.00 94.38 231 ALA A C 1
ATOM 1604 O O . ALA A 1 231 ? -19.550 -7.414 7.171 1.00 94.38 231 ALA A O 1
ATOM 1605 N N . LEU A 1 232 ? -19.060 -9.007 5.665 1.00 94.94 232 LEU A N 1
ATOM 1606 C CA . LEU A 1 232 ? -20.243 -8.781 4.836 1.00 94.94 232 LEU A CA 1
ATOM 1607 C C . LEU A 1 232 ? -21.508 -9.201 5.594 1.00 94.94 232 LEU A C 1
ATOM 1609 O O . LEU A 1 232 ? -21.578 -10.303 6.133 1.00 94.94 232 LEU A O 1
ATOM 1613 N N . LEU A 1 233 ? -22.511 -8.327 5.597 1.00 96.00 233 LEU A N 1
ATOM 1614 C CA . LEU A 1 233 ? -23.836 -8.598 6.158 1.00 96.00 233 LEU A CA 1
ATOM 1615 C C . LEU A 1 233 ? -24.904 -8.720 5.072 1.00 96.00 233 LEU A C 1
ATOM 1617 O O . LEU A 1 233 ? -25.827 -9.516 5.211 1.00 96.00 233 LEU A O 1
ATOM 1621 N N 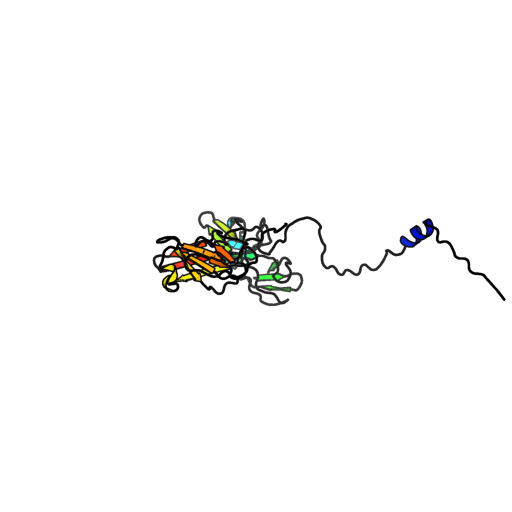. GLU A 1 234 ? -24.810 -7.903 4.021 1.00 95.94 234 GLU A N 1
ATOM 1622 C CA . GLU A 1 234 ? -25.834 -7.811 2.980 1.00 95.94 234 GLU A CA 1
ATOM 1623 C C . GLU A 1 234 ? -25.202 -7.393 1.645 1.00 95.94 234 GLU A C 1
ATOM 1625 O O . GLU A 1 234 ? -24.375 -6.476 1.615 1.00 95.94 234 GLU A O 1
ATOM 1630 N N . GLY A 1 235 ? -25.591 -8.073 0.560 1.00 93.00 235 GLY A N 1
ATOM 1631 C CA . GLY A 1 235 ? -25.090 -7.851 -0.801 1.00 93.00 235 GLY A CA 1
ATOM 1632 C C . GLY A 1 235 ? -25.527 -6.512 -1.424 1.00 93.00 235 GLY A C 1
ATOM 1633 O O . GLY A 1 235 ? -26.209 -5.716 -0.775 1.00 93.00 235 GLY A O 1
ATOM 1634 N N . PRO A 1 236 ? -25.125 -6.210 -2.673 1.00 92.81 236 PRO A N 1
ATOM 1635 C CA . PRO A 1 236 ? -24.623 -7.144 -3.694 1.00 92.81 236 PRO A CA 1
ATOM 1636 C C . PRO A 1 236 ? -23.125 -7.477 -3.619 1.00 92.81 236 PRO A C 1
ATOM 1638 O O . PRO A 1 236 ? -22.630 -8.228 -4.443 1.00 92.81 236 PRO A O 1
ATOM 1641 N N . ALA A 1 237 ? -22.378 -6.935 -2.654 1.00 88.88 237 ALA A N 1
ATOM 1642 C CA . ALA A 1 237 ? -21.020 -7.411 -2.402 1.00 88.88 237 ALA A CA 1
ATOM 1643 C C . ALA A 1 237 ? -21.021 -8.893 -1.995 1.00 88.88 237 ALA A C 1
ATOM 1645 O O . ALA A 1 237 ? -21.909 -9.322 -1.265 1.00 88.88 237 ALA A O 1
ATOM 1646 N N . GLU A 1 238 ? -19.996 -9.633 -2.413 1.00 85.38 238 GLU A N 1
ATOM 1647 C CA . GLU A 1 238 ? -19.881 -11.076 -2.144 1.00 85.38 238 GLU A CA 1
ATOM 1648 C C . GLU A 1 238 ? -18.857 -11.412 -1.055 1.00 85.38 238 GLU A C 1
ATOM 1650 O O . GLU A 1 238 ? -18.813 -12.526 -0.538 1.00 85.38 238 GLU A O 1
ATOM 1655 N N . THR A 1 239 ? -18.051 -10.431 -0.642 1.00 85.06 239 THR A N 1
ATOM 1656 C CA . THR A 1 239 ? -17.036 -10.603 0.403 1.00 85.06 239 THR A CA 1
ATOM 1657 C C . THR A 1 239 ? -17.004 -9.442 1.377 1.00 85.06 239 THR A C 1
ATOM 1659 O O . THR A 1 239 ? -17.526 -8.369 1.091 1.00 85.06 239 THR A O 1
ATOM 1662 N N . GLY A 1 240 ? -16.313 -9.631 2.504 1.00 87.69 240 GLY A N 1
ATOM 1663 C CA . GLY A 1 240 ? -15.983 -8.552 3.434 1.00 87.69 240 GLY A CA 1
ATOM 1664 C C . GLY A 1 240 ? -14.988 -7.528 2.872 1.00 87.69 240 GLY A C 1
ATOM 1665 O O . GLY A 1 240 ? -14.476 -7.671 1.757 1.00 87.69 240 GLY A O 1
ATOM 1666 N N . LEU A 1 241 ? -14.732 -6.490 3.669 1.00 90.62 241 LEU A N 1
ATOM 1667 C CA . LEU A 1 241 ? -13.809 -5.398 3.352 1.00 90.62 241 LEU A CA 1
ATOM 1668 C C . LEU A 1 241 ? -12.341 -5.822 3.457 1.00 90.62 241 LEU A C 1
ATOM 1670 O O . LEU A 1 241 ? -11.978 -6.674 4.269 1.00 90.62 241 LEU A O 1
ATOM 1674 N N . THR A 1 242 ? -11.477 -5.152 2.695 1.00 86.56 242 THR A N 1
ATOM 1675 C CA . THR A 1 242 ? -10.025 -5.359 2.753 1.00 86.56 242 THR A CA 1
ATOM 1676 C C . THR A 1 242 ? -9.464 -4.843 4.072 1.00 86.56 242 THR A C 1
ATOM 1678 O O . THR A 1 242 ? -9.482 -3.637 4.326 1.00 86.56 242 THR A O 1
ATOM 1681 N N . ALA A 1 243 ? -8.967 -5.752 4.909 1.00 85.62 243 ALA A N 1
ATOM 1682 C CA . ALA A 1 243 ? -8.393 -5.426 6.207 1.00 85.62 243 ALA A CA 1
ATOM 1683 C C . ALA A 1 243 ? -6.982 -4.826 6.097 1.00 85.62 243 ALA A C 1
ATOM 1685 O O . ALA A 1 243 ? -6.188 -5.179 5.227 1.00 85.62 243 ALA A O 1
ATOM 1686 N N . LEU A 1 244 ? -6.666 -3.944 7.039 1.00 83.19 244 LEU A N 1
ATOM 1687 C CA . LEU A 1 244 ? -5.364 -3.311 7.220 1.00 83.19 244 LEU A CA 1
ATOM 1688 C C . LEU A 1 244 ? -4.796 -3.701 8.587 1.00 83.19 244 LEU A C 1
ATOM 1690 O O . LEU A 1 244 ? -5.529 -3.911 9.555 1.00 83.19 244 LEU A O 1
ATOM 1694 N N . MET A 1 245 ? -3.473 -3.743 8.690 1.00 80.50 245 MET A N 1
ATOM 1695 C CA . MET A 1 245 ? -2.781 -3.923 9.960 1.00 80.50 245 MET A CA 1
ATOM 1696 C C . MET A 1 245 ? -2.954 -2.687 10.841 1.00 80.50 245 MET A C 1
ATOM 1698 O O . MET A 1 245 ? -2.756 -1.560 10.391 1.00 80.50 245 MET A O 1
ATOM 1702 N N . VAL A 1 246 ? -3.264 -2.900 12.119 1.00 87.38 246 VAL A N 1
ATOM 1703 C CA . VAL A 1 246 ? -3.398 -1.835 13.119 1.00 87.38 246 VAL A CA 1
ATOM 1704 C C . VAL A 1 246 ? -2.465 -2.111 14.288 1.00 87.38 246 VAL A C 1
ATOM 1706 O O . VAL A 1 246 ? -2.426 -3.213 14.828 1.00 87.38 246 VAL A O 1
ATOM 1709 N N . THR A 1 247 ? -1.722 -1.094 14.711 1.00 86.50 247 THR A N 1
ATOM 1710 C CA . THR A 1 247 ? -0.931 -1.114 15.944 1.00 86.50 247 THR A CA 1
ATOM 1711 C C . THR A 1 247 ? -1.388 0.021 16.849 1.00 86.50 247 THR A C 1
ATOM 1713 O O . THR A 1 247 ? -1.339 1.183 16.448 1.00 86.50 247 THR A O 1
ATOM 1716 N N . LEU A 1 248 ? -1.821 -0.313 18.066 1.00 93.31 248 LEU A N 1
ATOM 1717 C CA . LEU A 1 248 ? -2.157 0.660 19.103 1.00 93.31 248 LEU A CA 1
ATOM 1718 C C . LEU A 1 248 ? -0.911 1.028 19.906 1.00 93.31 248 LEU A C 1
ATOM 1720 O O . LEU A 1 248 ? -0.287 0.163 20.514 1.00 93.31 248 LEU A O 1
ATOM 1724 N N . ASP A 1 249 ? -0.616 2.321 19.977 1.00 91.06 249 ASP A N 1
ATOM 1725 C CA . ASP A 1 249 ? 0.243 2.882 21.009 1.00 91.06 249 ASP A CA 1
ATOM 1726 C C . ASP A 1 249 ? -0.638 3.531 22.082 1.00 91.06 249 ASP A C 1
ATOM 1728 O O . ASP A 1 249 ? -1.116 4.664 21.955 1.00 91.06 249 ASP A O 1
ATOM 1732 N N . ALA A 1 250 ? -0.871 2.777 23.156 1.00 90.69 250 ALA A N 1
ATOM 1733 C CA . ALA A 1 250 ? -1.702 3.210 24.272 1.00 90.69 250 ALA A CA 1
ATOM 1734 C C . ALA A 1 250 ? -1.084 4.381 25.054 1.00 90.69 250 ALA A C 1
ATOM 1736 O O . ALA A 1 250 ? -1.820 5.136 25.685 1.00 90.69 250 ALA A O 1
ATOM 1737 N N . SER A 1 251 ? 0.241 4.558 25.003 1.00 91.62 251 SER A N 1
ATOM 1738 C CA . SER A 1 251 ? 0.927 5.628 25.735 1.00 91.62 251 SER A CA 1
ATOM 1739 C C . SER A 1 251 ? 0.694 6.999 25.100 1.00 91.62 251 SER A C 1
ATOM 1741 O O . SER A 1 251 ? 0.548 8.000 25.800 1.00 91.62 251 SER A O 1
ATOM 1743 N N . THR A 1 252 ? 0.593 7.040 23.770 1.00 91.06 252 THR A N 1
ATOM 1744 C CA . THR A 1 252 ? 0.339 8.267 23.003 1.00 91.06 252 THR A CA 1
ATOM 1745 C C . THR A 1 252 ? -1.119 8.412 22.560 1.00 91.06 252 THR A C 1
ATOM 1747 O O . THR A 1 252 ? -1.514 9.486 22.092 1.00 91.06 252 THR A O 1
ATOM 1750 N N . GLY A 1 253 ? -1.930 7.359 22.72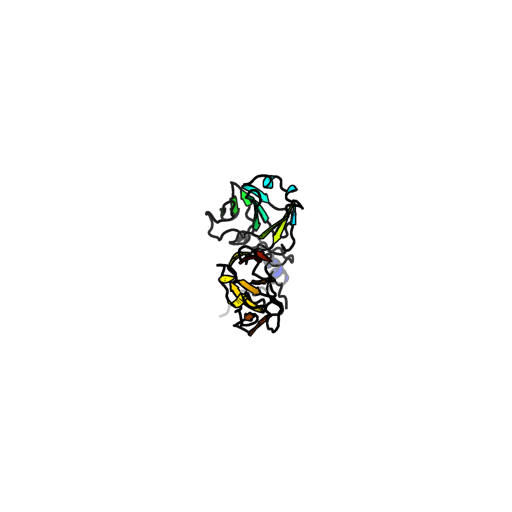0 1.00 93.88 253 GLY A N 1
ATOM 1751 C CA . GLY A 1 253 ? -3.323 7.312 22.274 1.00 93.88 253 GLY A CA 1
ATOM 1752 C C . GLY A 1 253 ? -3.445 7.341 20.750 1.00 93.88 253 GLY A C 1
ATOM 1753 O O . GLY A 1 253 ? -4.353 7.987 20.215 1.00 93.88 253 GLY A O 1
ATOM 1754 N N . THR A 1 254 ? -2.505 6.701 20.050 1.00 95.06 254 THR A N 1
ATOM 1755 C CA . THR A 1 254 ? -2.440 6.698 18.584 1.00 95.06 254 THR A CA 1
ATOM 1756 C C . THR A 1 254 ? -2.616 5.301 17.998 1.00 95.06 254 THR A C 1
ATOM 1758 O O . THR A 1 254 ? -2.287 4.296 18.627 1.00 95.06 254 THR A O 1
ATOM 1761 N N . LEU A 1 255 ? -3.154 5.239 16.779 1.00 93.88 255 LEU A N 1
ATOM 1762 C CA . LEU A 1 255 ? -3.175 4.028 15.962 1.00 93.88 255 LEU A CA 1
ATOM 1763 C C . LEU A 1 255 ? -2.289 4.240 14.745 1.00 93.88 255 LEU A C 1
ATOM 1765 O O . LEU A 1 255 ? -2.487 5.206 14.006 1.00 93.88 255 LEU A O 1
ATOM 1769 N N . ARG A 1 256 ? -1.365 3.310 14.509 1.00 88.94 256 ARG A N 1
ATOM 1770 C CA . ARG A 1 256 ? -0.660 3.197 13.234 1.00 88.94 256 ARG A CA 1
ATOM 1771 C C . ARG A 1 256 ? -1.351 2.148 12.371 1.00 88.94 256 ARG A C 1
ATOM 1773 O O . ARG A 1 256 ? -1.491 1.005 12.799 1.00 88.94 256 ARG A O 1
ATOM 1780 N N . ILE A 1 257 ? -1.773 2.544 11.178 1.00 87.69 257 ILE A N 1
ATOM 1781 C CA . ILE A 1 257 ? -2.526 1.727 10.224 1.00 87.69 257 ILE A CA 1
ATOM 1782 C C . ILE A 1 257 ? -1.638 1.476 9.012 1.00 87.69 257 ILE A C 1
ATOM 1784 O O . ILE A 1 257 ? -1.109 2.436 8.450 1.00 87.69 257 ILE A O 1
ATOM 1788 N N . ARG A 1 258 ? -1.467 0.208 8.624 1.00 81.06 258 ARG A N 1
ATOM 1789 C CA . ARG A 1 258 ? -0.608 -0.206 7.509 1.00 81.06 258 ARG A CA 1
ATOM 1790 C C . ARG A 1 258 ? -1.267 -1.235 6.597 1.00 81.06 258 ARG A C 1
ATOM 1792 O O . ARG A 1 258 ? -1.978 -2.104 7.083 1.00 81.06 258 ARG A O 1
ATOM 1799 N N . GLY A 1 259 ? -0.991 -1.189 5.298 1.00 70.94 259 GLY A N 1
ATOM 1800 C CA . GLY A 1 259 ? -1.413 -2.230 4.347 1.00 70.94 259 GLY A CA 1
ATOM 1801 C C . GLY A 1 259 ? -1.910 -1.680 3.012 1.00 70.94 259 GLY A C 1
ATOM 1802 O O . GLY A 1 259 ? -1.722 -0.499 2.715 1.00 70.94 259 GLY A O 1
ATOM 1803 N N . SER A 1 260 ? -2.540 -2.548 2.214 1.00 73.75 260 SER A N 1
ATOM 1804 C CA . SER A 1 260 ? -3.239 -2.166 0.983 1.00 73.75 260 SER A CA 1
ATOM 1805 C C . SER A 1 260 ? -4.730 -2.009 1.255 1.00 73.75 260 SER A C 1
ATOM 1807 O O . SER A 1 260 ? -5.389 -2.943 1.698 1.00 73.75 260 SER A O 1
ATOM 1809 N N . ALA A 1 261 ? -5.272 -0.829 0.972 1.00 71.75 261 ALA A N 1
ATOM 1810 C CA . ALA A 1 261 ? -6.700 -0.544 1.087 1.00 71.75 261 ALA A CA 1
ATOM 1811 C C . ALA A 1 261 ? -7.528 -0.983 -0.136 1.00 71.75 261 ALA A C 1
ATOM 1813 O O . ALA A 1 261 ? -8.743 -0.812 -0.138 1.00 71.75 261 ALA A O 1
ATOM 1814 N N . VAL A 1 262 ? -6.896 -1.531 -1.175 1.00 64.88 262 VAL A N 1
ATOM 1815 C CA . VAL A 1 262 ? -7.586 -2.073 -2.357 1.00 64.88 262 VAL A CA 1
ATOM 1816 C C . VAL A 1 262 ? -7.613 -3.600 -2.226 1.00 64.88 262 VAL A C 1
ATOM 1818 O O . VAL A 1 262 ? -6.580 -4.163 -1.848 1.00 64.88 262 VAL A O 1
ATOM 1821 N N . PRO A 1 263 ? -8.745 -4.279 -2.500 1.00 56.88 263 PRO A N 1
ATOM 1822 C CA . PRO A 1 263 ? -8.774 -5.737 -2.606 1.00 56.88 263 PRO A CA 1
ATOM 1823 C C . PRO A 1 263 ? -7.705 -6.232 -3.589 1.00 56.88 263 PRO A C 1
ATOM 1825 O O . PRO A 1 263 ? -7.472 -5.595 -4.615 1.00 56.88 263 PRO A O 1
ATOM 1828 N N . GLY A 1 264 ? -7.061 -7.367 -3.301 1.00 47.44 264 GLY A N 1
ATOM 1829 C CA . GLY A 1 264 ? -6.334 -8.091 -4.346 1.00 47.44 264 GLY A CA 1
ATOM 1830 C C . GLY A 1 264 ? -7.313 -8.413 -5.477 1.00 47.44 264 GLY A C 1
ATOM 1831 O O . GLY A 1 264 ? -8.455 -8.770 -5.184 1.00 47.44 264 GLY A O 1
ATOM 1832 N N . ASN A 1 265 ? -6.906 -8.199 -6.733 1.00 36.50 265 ASN A N 1
ATOM 1833 C CA . ASN A 1 265 ? -7.761 -8.424 -7.901 1.00 36.50 265 ASN A CA 1
ATOM 1834 C C . ASN A 1 265 ? -8.488 -9.770 -7.774 1.00 36.50 265 ASN A C 1
ATOM 1836 O O . ASN A 1 265 ? -7.837 -10.793 -7.556 1.00 36.50 265 ASN A O 1
ATOM 1840 N N . ARG A 1 266 ? -9.818 -9.756 -7.901 1.00 37.75 266 ARG A N 1
ATOM 1841 C CA . ARG A 1 266 ? -10.569 -10.969 -8.204 1.00 37.75 266 ARG A CA 1
ATOM 1842 C C . ARG A 1 266 ? -10.521 -11.196 -9.701 1.00 37.75 266 ARG A C 1
ATOM 1844 O O . ARG A 1 266 ? -10.700 -10.262 -10.480 1.00 37.75 266 ARG A O 1
ATOM 1851 N N . ASP A 1 267 ? -10.240 -12.436 -10.058 1.00 33.28 267 ASP A N 1
ATOM 1852 C CA . ASP A 1 267 ? -10.550 -12.978 -11.367 1.00 33.28 267 ASP A CA 1
ATOM 1853 C C . ASP A 1 267 ? -12.076 -13.159 -11.407 1.00 33.28 267 ASP A C 1
ATOM 1855 O O . ASP A 1 267 ? -12.598 -14.178 -10.961 1.00 33.28 267 ASP A O 1
ATOM 1859 N N . ASP A 1 268 ? -12.793 -12.120 -11.836 1.00 34.69 268 ASP A N 1
ATOM 1860 C CA . ASP A 1 268 ? -14.237 -12.181 -12.069 1.00 34.69 268 ASP A CA 1
ATOM 1861 C C . ASP A 1 268 ? -14.476 -12.775 -13.474 1.00 34.69 268 ASP A C 1
ATOM 1863 O O . ASP A 1 268 ? -14.743 -12.052 -14.435 1.00 34.69 268 ASP A O 1
ATOM 1867 N N . ASP A 1 269 ? -14.301 -14.094 -13.597 1.00 33.22 269 ASP A N 1
ATOM 1868 C CA . ASP A 1 269 ? -14.828 -14.899 -14.705 1.00 33.22 269 ASP A CA 1
ATOM 1869 C C . ASP A 1 269 ? -16.154 -15.538 -14.247 1.00 33.22 269 ASP A C 1
ATOM 1871 O O . ASP A 1 269 ? -16.140 -16.619 -13.659 1.00 33.22 269 ASP A O 1
ATOM 1875 N N . ASP A 1 270 ? -17.279 -14.874 -14.528 1.00 37.19 270 ASP A N 1
ATOM 1876 C CA . ASP A 1 270 ? -18.624 -15.472 -14.627 1.00 37.19 270 ASP A CA 1
ATOM 1877 C C . ASP A 1 270 ? -19.413 -14.827 -15.786 1.00 37.19 270 ASP A C 1
ATOM 1879 O O . ASP A 1 270 ? -19.590 -13.583 -15.794 1.00 37.19 270 ASP A O 1
#

Secondary structure (DSSP, 8-state):
------------HHHHHHHTTSS-SS-------------------TTTT-TTEEEEGGG-GGGGSTT-EEEESS-SS-EEEEEEETTEEEEEE-B-TTT-PBPEEETTEEE-TTT--EEETT--EEESS------EEEEEEETTTTEEEEE--SSEEEEEEEGGG-GGGGSTT-EEEE--S-SS-EEEEE-SSS-EEEEE-B-TTT-PBEEEETTEEEETTT--EE-TTS-EEESS--S---EEEEEEETTTTEEEEEEESSPP------